Protein AF-A0A5A9YWN2-F1 (afdb_monomer_lite)

pLDDT: mean 92.98, std 4.93, range [65.88, 97.75]

Radius of gyration: 20.01 Å; chains: 1; bounding box: 60×24×55 Å

Foldseek 3Di:
DLLLVLLVVDPCSVQLCVLQVLLCVLCVVPVVLVCLCVVQVQLSNLSSLLSVQDSVLSVLCSVPVVLSVLSNDPVPLQDPDDLVVLLVVLVVQLVVDPLPCVVVNVVSLVVSLSNSLRSLSSNVSVVVDDPVCSLVVNLSSVVSSVVVVVVSVQVVCCVVPNFDADPVRHGPDDPDDDDDDDSSNVSNDDSVD

Structure (mmCIF, N/CA/C/O backbone):
data_AF-A0A5A9YWN2-F1
#
_entry.id   AF-A0A5A9YWN2-F1
#
loop_
_atom_site.group_PDB
_atom_site.id
_atom_site.type_symbol
_atom_site.label_atom_id
_atom_site.label_alt_id
_atom_site.label_comp_id
_atom_site.label_asym_id
_atom_site.label_entity_id
_atom_site.label_seq_id
_atom_site.pdbx_PDB_ins_code
_atom_site.Cartn_x
_atom_site.Cartn_y
_atom_site.Cartn_z
_atom_site.occupancy
_atom_site.B_iso_or_equiv
_atom_site.auth_seq_id
_atom_site.auth_comp_id
_atom_site.auth_asym_id
_atom_site.auth_atom_id
_atom_site.pdbx_PDB_model_num
ATOM 1 N N . PRO A 1 1 ? -27.350 -0.415 9.659 1.00 77.31 1 PRO A N 1
ATOM 2 C CA . PRO A 1 1 ? -27.668 -1.062 10.961 1.00 77.31 1 PRO A CA 1
ATOM 3 C C . PRO A 1 1 ? -26.494 -1.844 11.564 1.00 77.31 1 PRO A C 1
ATOM 5 O O . PRO A 1 1 ? -26.121 -1.554 12.691 1.00 77.31 1 PRO A O 1
ATOM 8 N N . ARG A 1 2 ? -25.886 -2.786 10.820 1.00 88.25 2 ARG A N 1
ATOM 9 C CA . ARG A 1 2 ? -24.792 -3.636 11.330 1.00 88.25 2 ARG A CA 1
ATOM 10 C C . ARG A 1 2 ? -23.538 -2.853 11.735 1.00 88.25 2 ARG A C 1
ATOM 12 O O . ARG A 1 2 ? -23.040 -3.081 12.824 1.00 88.25 2 ARG A O 1
ATOM 19 N N . LEU A 1 3 ? -23.096 -1.901 10.906 1.00 89.81 3 LEU A N 1
ATOM 20 C CA . LEU A 1 3 ? -21.958 -1.027 11.225 1.00 89.81 3 LEU A CA 1
ATOM 21 C C . LEU A 1 3 ? -22.146 -0.346 12.583 1.00 89.81 3 LEU A C 1
ATOM 23 O O . LEU A 1 3 ? -21.331 -0.550 13.466 1.00 89.81 3 LEU A O 1
ATOM 27 N N . LEU A 1 4 ? -23.261 0.366 12.774 1.00 91.50 4 LEU A N 1
ATOM 28 C CA . LEU A 1 4 ? -23.554 1.052 14.036 1.00 91.50 4 LEU A CA 1
ATOM 29 C C . LEU A 1 4 ? -23.611 0.088 15.228 1.00 91.50 4 LEU A C 1
ATOM 31 O O . LEU A 1 4 ? -23.085 0.416 16.283 1.00 91.50 4 LEU A O 1
ATOM 35 N N . ALA A 1 5 ? -24.210 -1.096 15.060 1.00 92.25 5 ALA A N 1
ATOM 36 C CA . ALA A 1 5 ? -24.266 -2.100 16.121 1.00 92.25 5 ALA A CA 1
ATOM 37 C C . ALA A 1 5 ? -22.859 -2.544 16.559 1.00 92.25 5 ALA A C 1
ATOM 39 O O . ALA A 1 5 ? -22.563 -2.518 17.746 1.00 92.25 5 ALA A O 1
ATOM 40 N N . MET A 1 6 ? -21.975 -2.851 15.605 1.00 92.50 6 MET A N 1
ATOM 41 C CA . MET A 1 6 ? -20.590 -3.242 15.896 1.00 92.50 6 MET A CA 1
ATOM 42 C C . MET A 1 6 ? -19.745 -2.075 16.422 1.00 92.50 6 MET A C 1
ATOM 44 O O . MET A 1 6 ? -18.850 -2.273 17.236 1.00 92.50 6 MET A O 1
ATOM 48 N N . THR A 1 7 ? -20.015 -0.841 15.989 1.00 92.94 7 THR A N 1
ATOM 49 C CA . THR A 1 7 ? -19.316 0.344 16.505 1.00 92.94 7 THR A CA 1
ATOM 50 C C . THR A 1 7 ? -19.610 0.573 17.987 1.00 92.94 7 THR A C 1
ATOM 52 O O . THR A 1 7 ? -18.695 0.914 18.728 1.00 92.94 7 THR A O 1
ATOM 55 N N . VAL A 1 8 ? -20.851 0.350 18.434 1.00 93.88 8 VAL A N 1
ATOM 56 C CA . VAL A 1 8 ? -21.253 0.511 19.847 1.00 93.88 8 VAL A CA 1
ATOM 57 C C . VAL A 1 8 ? -20.584 -0.516 20.768 1.00 93.88 8 VAL A C 1
ATOM 59 O O . VAL A 1 8 ? -20.398 -0.242 21.949 1.00 93.88 8 VAL A O 1
ATOM 62 N N . GLU A 1 9 ? -20.182 -1.673 20.240 1.00 91.12 9 GLU A N 1
ATOM 63 C CA . GLU A 1 9 ? -19.436 -2.692 20.993 1.00 91.12 9 GLU A CA 1
ATOM 64 C C . GLU A 1 9 ? -17.961 -2.308 21.220 1.00 91.12 9 GLU A C 1
ATOM 66 O O . GLU A 1 9 ? -17.279 -2.919 22.044 1.00 91.12 9 GLU A O 1
ATOM 71 N N . ASN A 1 10 ? -17.450 -1.287 20.523 1.00 91.44 10 ASN A N 1
ATOM 72 C CA . ASN A 1 10 ? -16.082 -0.813 20.695 1.00 91.44 10 ASN A CA 1
ATOM 73 C C . ASN A 1 10 ? -15.927 0.010 21.995 1.00 91.44 10 ASN A C 1
ATOM 75 O O . ASN A 1 10 ? -16.832 0.769 22.339 1.00 91.44 10 ASN A O 1
ATOM 79 N N . PRO A 1 11 ? -14.768 -0.041 22.686 1.00 90.75 11 PRO A N 1
ATOM 80 C CA . PRO A 1 11 ? -14.516 0.790 23.868 1.00 90.75 11 PRO A CA 1
ATOM 81 C C . PRO A 1 11 ? -14.629 2.307 23.638 1.00 90.75 11 PRO A C 1
ATOM 83 O O . PRO A 1 11 ? -14.853 3.051 24.591 1.00 90.75 11 PRO A O 1
ATOM 86 N N . GLN A 1 12 ? -14.444 2.779 22.399 1.00 92.75 12 GLN A N 1
ATOM 87 C CA . GLN A 1 12 ? -14.497 4.197 22.025 1.00 92.75 12 GLN A CA 1
ATOM 88 C C . GLN A 1 12 ? -15.442 4.415 20.826 1.00 92.75 12 GLN A C 1
ATOM 90 O O . GLN A 1 12 ? -14.982 4.745 19.729 1.00 92.75 12 GLN A O 1
ATOM 95 N N . PRO A 1 13 ? -16.764 4.237 21.001 1.00 94.69 13 PRO A N 1
ATOM 96 C CA . PRO A 1 13 ? -17.707 4.179 19.884 1.00 94.69 13 PRO A CA 1
ATOM 97 C C . PRO A 1 13 ? -17.782 5.495 19.100 1.00 94.69 13 PRO A C 1
ATOM 99 O O . PRO A 1 13 ? -17.792 5.466 17.870 1.00 94.69 13 PRO A O 1
ATOM 102 N N . ASP A 1 14 ? -17.762 6.641 19.789 1.00 95.62 14 ASP A N 1
ATOM 103 C CA . ASP A 1 14 ? -17.834 7.965 19.156 1.00 95.62 14 ASP A CA 1
ATOM 104 C C . ASP A 1 14 ? -16.628 8.222 18.242 1.00 95.62 14 ASP A C 1
ATOM 106 O O . ASP A 1 14 ? -16.789 8.628 17.092 1.00 95.62 14 ASP A O 1
ATOM 110 N N . LEU A 1 15 ? -15.421 7.897 18.722 1.00 95.38 15 LEU A N 1
ATOM 111 C CA . LEU A 1 15 ? -14.179 8.058 17.964 1.00 95.38 15 LEU A CA 1
ATOM 112 C C . LEU A 1 15 ? -14.157 7.163 16.720 1.00 95.38 15 LEU A C 1
ATOM 114 O O . LEU A 1 15 ? -13.751 7.590 15.639 1.00 95.38 15 LEU A O 1
ATOM 118 N N . VAL A 1 16 ? -14.571 5.903 16.866 1.00 95.56 16 VAL A N 1
ATOM 119 C CA . VAL A 1 16 ? -14.612 4.960 15.742 1.00 95.56 16 VAL A CA 1
ATOM 120 C C . VAL A 1 16 ? -15.630 5.410 14.703 1.00 95.56 16 VAL A C 1
ATOM 122 O O . VAL A 1 16 ? -15.338 5.369 13.507 1.00 95.56 16 VAL A O 1
ATOM 125 N N . LEU A 1 17 ? -16.802 5.870 15.146 1.00 95.88 17 LEU A N 1
ATOM 126 C CA . LEU A 1 17 ? -17.834 6.375 14.252 1.00 95.88 17 LEU A CA 1
ATOM 127 C C . LEU A 1 17 ? -17.344 7.601 13.476 1.00 95.88 17 LEU A C 1
ATOM 129 O O . LEU A 1 17 ? -17.483 7.626 12.254 1.00 95.88 17 LEU A O 1
ATOM 133 N N . GLU A 1 18 ? -16.719 8.566 14.159 1.00 96.75 18 GLU A N 1
ATOM 134 C CA . GLU A 1 18 ? -16.123 9.760 13.546 1.00 96.75 18 GLU A CA 1
ATOM 135 C C . GLU A 1 18 ? -15.108 9.389 12.456 1.00 96.75 18 GLU A C 1
ATOM 137 O O . GLU A 1 18 ? -15.133 9.950 11.363 1.00 96.75 18 GLU A O 1
ATOM 142 N N . ARG A 1 19 ? -14.256 8.391 12.711 1.00 96.75 19 ARG A N 1
ATOM 143 C CA . ARG A 1 19 ? -13.220 7.956 11.761 1.00 96.75 19 ARG A CA 1
ATOM 144 C C . ARG A 1 19 ? -13.750 7.136 10.586 1.00 96.75 19 ARG A C 1
ATOM 146 O O . ARG A 1 19 ? -13.149 7.148 9.516 1.00 96.75 19 ARG A O 1
ATOM 153 N N . VAL A 1 20 ? -14.852 6.409 10.760 1.00 95.88 20 VAL A N 1
ATOM 154 C CA . VAL A 1 20 ? -15.420 5.536 9.714 1.00 95.88 20 VAL A CA 1
ATOM 155 C C . VAL A 1 20 ? -16.428 6.281 8.832 1.00 95.88 20 VAL A C 1
ATOM 157 O O . VAL A 1 20 ? -16.606 5.914 7.670 1.00 95.88 20 VAL A O 1
ATOM 160 N N . LEU A 1 21 ? -17.063 7.346 9.330 1.00 95.00 21 LEU A N 1
ATOM 161 C CA . LEU A 1 21 ? -18.037 8.137 8.567 1.00 95.00 21 LEU A CA 1
ATOM 162 C C . LEU A 1 21 ? -17.503 8.656 7.219 1.00 95.00 21 LEU A C 1
ATOM 164 O O . LEU A 1 21 ? -18.181 8.428 6.213 1.00 95.00 21 LEU A O 1
ATOM 168 N N . PRO A 1 22 ? -16.292 9.246 7.137 1.00 96.50 22 PRO A N 1
ATOM 169 C CA . PRO A 1 22 ? -15.731 9.711 5.868 1.00 96.50 22 PRO A CA 1
ATOM 170 C C . PRO A 1 22 ? -15.609 8.602 4.817 1.00 96.50 22 PRO A C 1
ATOM 172 O O . PRO A 1 22 ? -15.841 8.834 3.631 1.00 96.50 22 PRO A O 1
ATOM 175 N N . LEU A 1 23 ? -15.293 7.373 5.239 1.00 96.19 23 LEU A N 1
ATOM 176 C CA . LEU A 1 23 ? -15.272 6.219 4.343 1.00 96.19 23 LEU A CA 1
ATOM 177 C C . LEU A 1 23 ? -16.679 5.895 3.834 1.00 96.19 23 LEU A C 1
ATOM 179 O O . LEU A 1 23 ? -16.856 5.696 2.633 1.00 96.19 23 LEU A O 1
ATOM 183 N N . VAL A 1 24 ? -17.676 5.849 4.723 1.00 94.12 24 VAL A N 1
ATOM 184 C CA . VAL A 1 24 ? -19.071 5.573 4.341 1.00 94.12 24 VAL A CA 1
ATOM 185 C C . VAL A 1 24 ? -19.563 6.607 3.329 1.00 94.12 24 VAL A C 1
ATOM 187 O O . VAL A 1 24 ? -20.164 6.231 2.325 1.00 94.12 24 VAL A O 1
ATOM 190 N N . GLU A 1 25 ? -19.257 7.888 3.540 1.00 94.56 25 GLU A N 1
ATOM 191 C CA . GLU A 1 25 ? -19.567 8.966 2.596 1.00 94.56 25 GLU A CA 1
ATOM 192 C C . GLU A 1 25 ? -18.862 8.768 1.247 1.00 94.56 25 GLU A C 1
ATOM 194 O O . GLU A 1 25 ? -19.503 8.849 0.194 1.00 94.56 25 GLU A O 1
ATOM 199 N N . ALA A 1 26 ? -17.569 8.425 1.265 1.00 94.31 26 ALA A N 1
ATOM 200 C CA . ALA A 1 26 ? -16.775 8.185 0.062 1.00 94.31 26 ALA A CA 1
ATOM 201 C C . ALA A 1 26 ? -17.292 7.003 -0.781 1.00 94.31 26 ALA A C 1
ATOM 203 O O . ALA A 1 26 ? -17.173 7.016 -2.012 1.00 94.31 26 ALA A O 1
ATOM 204 N N . VAL A 1 27 ? -17.891 5.986 -0.148 1.00 94.69 27 VAL A N 1
ATOM 205 C CA . VAL A 1 27 ? -18.427 4.796 -0.835 1.00 94.69 27 VAL A CA 1
ATOM 206 C C . VAL A 1 27 ? -19.947 4.769 -0.960 1.00 94.69 27 VAL A C 1
ATOM 208 O O . VAL A 1 27 ? -20.475 3.837 -1.562 1.00 94.69 27 VAL A O 1
ATOM 211 N N . ALA A 1 28 ? -20.669 5.788 -0.485 1.00 92.06 28 ALA A N 1
ATOM 212 C CA . ALA A 1 28 ? -22.136 5.795 -0.450 1.00 92.06 28 ALA A CA 1
ATOM 213 C C . ALA A 1 28 ? -22.788 5.537 -1.823 1.00 92.06 28 ALA A C 1
ATOM 215 O O . ALA A 1 28 ? -23.844 4.916 -1.914 1.00 92.06 28 ALA A O 1
ATOM 216 N N . ARG A 1 29 ? -22.143 5.984 -2.910 1.00 93.00 29 ARG A N 1
ATOM 217 C CA . ARG A 1 29 ? -22.605 5.781 -4.299 1.00 93.00 29 ARG A CA 1
ATOM 218 C C . ARG A 1 29 ? -22.012 4.542 -4.981 1.00 93.00 29 ARG A C 1
ATOM 220 O O . ARG A 1 29 ? -22.267 4.313 -6.159 1.00 93.00 29 ARG A O 1
ATOM 227 N N . ARG A 1 30 ? -21.198 3.759 -4.273 1.00 94.06 30 ARG A N 1
ATOM 228 C CA . ARG A 1 30 ? -20.474 2.587 -4.779 1.00 94.06 30 ARG A CA 1
ATOM 229 C C . ARG A 1 30 ? -20.985 1.342 -4.060 1.00 94.06 30 ARG A C 1
ATOM 231 O O . ARG A 1 30 ? -20.373 0.861 -3.108 1.00 94.06 30 ARG A O 1
ATOM 238 N N . SER A 1 31 ? -22.120 0.825 -4.529 1.00 93.25 31 SER A N 1
ATOM 239 C CA . SER A 1 31 ? -22.830 -0.294 -3.894 1.00 93.25 31 SER A CA 1
ATOM 240 C C . SER A 1 31 ? -21.944 -1.516 -3.645 1.00 93.25 31 SER A C 1
ATOM 242 O O . SER A 1 31 ? -22.098 -2.152 -2.610 1.00 93.25 31 SER A O 1
ATOM 244 N N . ALA A 1 32 ? -20.977 -1.801 -4.524 1.00 94.38 32 ALA A N 1
ATOM 245 C CA . ALA A 1 32 ? -20.041 -2.915 -4.369 1.00 94.38 32 ALA A CA 1
ATOM 246 C C . ALA A 1 32 ? -19.295 -2.901 -3.021 1.00 94.38 32 ALA A C 1
ATOM 248 O O . ALA A 1 32 ? -19.229 -3.929 -2.355 1.00 94.38 32 ALA A O 1
ATOM 249 N N . TYR A 1 33 ? -18.806 -1.742 -2.568 1.00 94.56 33 TYR A N 1
ATOM 250 C CA . TYR A 1 33 ? -18.093 -1.636 -1.289 1.00 94.56 33 TYR A CA 1
ATOM 251 C C . TYR A 1 33 ? -19.028 -1.781 -0.083 1.00 94.56 33 TYR A C 1
ATOM 253 O O . TYR A 1 33 ? -18.670 -2.406 0.914 1.00 94.56 33 TYR A O 1
ATOM 261 N N . LEU A 1 34 ? -20.250 -1.248 -0.177 1.00 92.25 34 LEU A N 1
ATOM 262 C CA . LEU A 1 34 ? -21.259 -1.418 0.872 1.00 92.25 34 LEU A CA 1
ATOM 263 C C . LEU A 1 34 ? -21.693 -2.884 0.996 1.00 92.25 34 LEU A C 1
ATOM 265 O O . LEU A 1 34 ? -21.846 -3.389 2.109 1.00 92.25 34 LEU A O 1
ATOM 269 N N . VAL A 1 35 ? -21.857 -3.571 -0.137 1.00 93.88 35 VAL A N 1
ATOM 270 C CA . VAL A 1 35 ? -22.147 -5.007 -0.187 1.00 93.88 35 VAL A CA 1
ATOM 271 C C . VAL A 1 35 ? -20.979 -5.794 0.396 1.00 93.88 35 VAL A C 1
ATOM 273 O O . VAL A 1 35 ? -21.212 -6.602 1.284 1.00 93.88 35 VAL A O 1
ATOM 276 N N . LEU A 1 36 ? -19.732 -5.506 0.008 1.00 94.44 36 LEU A N 1
ATOM 277 C CA . LEU A 1 36 ? -18.539 -6.155 0.565 1.00 94.44 36 LEU A CA 1
ATOM 278 C C . LEU A 1 36 ? -18.537 -6.111 2.099 1.00 94.44 36 LEU A C 1
ATOM 280 O O . LEU A 1 36 ? -18.395 -7.154 2.734 1.00 94.44 36 LEU A O 1
ATOM 284 N N . LEU A 1 37 ? -18.759 -4.936 2.694 1.00 92.50 37 LEU A N 1
ATOM 285 C CA . LEU A 1 37 ? -18.800 -4.770 4.153 1.00 92.50 37 LEU A CA 1
ATOM 286 C C . LEU A 1 37 ? -20.016 -5.439 4.806 1.00 92.50 37 LEU A C 1
ATOM 288 O O . LEU A 1 37 ? -19.938 -5.895 5.946 1.00 92.50 37 LEU A O 1
ATOM 292 N N . THR A 1 38 ? -21.146 -5.495 4.103 1.00 91.06 38 THR A N 1
ATOM 293 C CA . THR A 1 38 ? -22.366 -6.126 4.621 1.00 91.06 38 THR A CA 1
ATOM 294 C C . THR A 1 38 ? -22.256 -7.650 4.598 1.00 91.06 38 THR A C 1
ATOM 296 O O . THR A 1 38 ? -22.633 -8.295 5.577 1.00 91.06 38 THR A O 1
ATOM 299 N N . GLU A 1 39 ? -21.695 -8.213 3.529 1.00 94.25 39 GLU A N 1
ATOM 300 C CA . GLU A 1 39 ? -21.544 -9.655 3.307 1.00 94.25 39 GLU A CA 1
ATOM 301 C C . GLU A 1 39 ? -20.345 -10.258 4.053 1.00 94.25 39 GLU A C 1
ATOM 303 O O . GLU A 1 39 ? -20.326 -11.457 4.313 1.00 94.25 39 GLU A O 1
ATOM 308 N N . ASN A 1 40 ? -19.362 -9.443 4.457 1.00 95.12 40 ASN A N 1
ATOM 309 C CA . ASN A 1 40 ? -18.159 -9.907 5.154 1.00 95.12 40 ASN A CA 1
ATOM 310 C C . ASN A 1 40 ? -18.030 -9.262 6.548 1.00 95.12 40 ASN A C 1
ATOM 312 O O . ASN A 1 40 ? -17.256 -8.314 6.716 1.00 95.12 40 ASN A O 1
ATOM 316 N N . PRO A 1 41 ? -18.723 -9.786 7.583 1.00 92.88 41 PRO A N 1
ATOM 317 C CA . PRO A 1 41 ? -18.665 -9.242 8.942 1.00 92.88 41 PRO A CA 1
ATOM 318 C C . PRO A 1 41 ? -17.244 -9.137 9.503 1.00 92.88 41 PRO A C 1
ATOM 320 O O . PRO A 1 41 ? -16.913 -8.134 10.122 1.00 92.88 41 PRO A O 1
ATOM 323 N N . GLY A 1 42 ? -16.377 -10.117 9.218 1.00 94.88 42 GLY A N 1
ATOM 324 C CA . GLY A 1 42 ? -14.979 -10.071 9.656 1.00 94.88 42 GLY A CA 1
ATOM 325 C C . GLY A 1 42 ? -14.179 -8.931 9.012 1.00 94.88 42 GLY A C 1
ATOM 326 O O . GLY A 1 42 ? -13.305 -8.354 9.649 1.00 94.88 42 GLY A O 1
ATOM 327 N N . ALA A 1 43 ? -14.489 -8.551 7.767 1.00 95.75 43 ALA A N 1
ATOM 328 C CA . ALA A 1 43 ? -13.841 -7.404 7.129 1.00 95.75 43 ALA A CA 1
ATOM 329 C C . ALA A 1 43 ? -14.298 -6.085 7.766 1.00 95.75 43 ALA A C 1
ATOM 331 O O . ALA A 1 43 ? -13.479 -5.196 7.991 1.00 95.75 43 ALA A O 1
ATOM 332 N N . LEU A 1 44 ? -15.585 -5.984 8.115 1.00 95.56 44 LEU A N 1
ATOM 333 C CA . LEU A 1 44 ? -16.127 -4.848 8.858 1.00 95.56 44 LEU A CA 1
ATOM 334 C C . LEU A 1 44 ? -15.530 -4.752 10.273 1.00 95.56 44 LEU A C 1
ATOM 336 O O . LEU A 1 44 ? -15.169 -3.663 10.703 1.00 95.56 44 LEU A O 1
ATOM 340 N N . GLU A 1 45 ? -15.358 -5.868 10.978 1.00 95.00 45 GLU A N 1
ATOM 341 C CA . GLU A 1 45 ? -14.701 -5.899 12.292 1.00 95.00 45 GLU A CA 1
ATOM 342 C C . GLU A 1 45 ? -13.246 -5.416 12.222 1.00 95.00 45 GLU A C 1
ATOM 344 O O . GLU A 1 45 ? -12.828 -4.559 13.008 1.00 95.00 45 GLU A O 1
ATOM 349 N N . ARG A 1 46 ? -12.486 -5.904 11.232 1.00 95.50 46 ARG A N 1
ATOM 350 C CA . ARG A 1 46 ? -11.108 -5.458 10.986 1.00 95.50 46 ARG A CA 1
ATOM 351 C C . ARG A 1 46 ? -11.050 -3.978 10.616 1.00 95.50 46 ARG A C 1
ATOM 353 O O . ARG A 1 46 ? -10.192 -3.271 11.136 1.00 95.50 46 ARG A O 1
ATOM 360 N N . LEU A 1 47 ? -11.979 -3.491 9.789 1.00 96.50 47 LEU A N 1
ATOM 361 C CA . LEU A 1 47 ? -12.103 -2.066 9.472 1.00 96.50 47 LEU A CA 1
ATOM 362 C C . LEU A 1 47 ? -12.274 -1.231 10.748 1.00 96.50 47 LEU A C 1
ATOM 364 O O . LEU A 1 47 ? -11.523 -0.284 10.965 1.00 96.50 47 LEU A O 1
ATOM 368 N N . LEU A 1 48 ? -13.242 -1.587 11.597 1.00 95.94 48 LEU A N 1
ATOM 369 C CA . LEU A 1 48 ? -13.526 -0.849 12.829 1.00 95.94 48 LEU A CA 1
ATOM 370 C C . LEU A 1 48 ? -12.335 -0.885 13.793 1.00 95.94 48 LEU A C 1
ATOM 372 O O . LEU A 1 48 ? -11.966 0.153 14.336 1.00 95.94 48 LEU A O 1
ATOM 376 N N . THR A 1 49 ? -11.697 -2.045 13.951 1.00 95.00 49 THR A N 1
ATOM 377 C CA . THR A 1 49 ? -10.500 -2.215 14.789 1.00 95.00 49 THR A CA 1
ATOM 378 C C . THR A 1 49 ? -9.346 -1.332 14.316 1.00 95.00 49 THR A C 1
ATOM 380 O O . THR A 1 49 ? -8.747 -0.609 15.112 1.00 95.00 49 THR A O 1
ATOM 383 N N . LEU A 1 50 ? -9.055 -1.335 13.013 1.00 96.06 50 LEU A N 1
ATOM 384 C CA . LEU A 1 50 ? -7.974 -0.531 12.447 1.00 96.06 50 LEU A CA 1
ATOM 385 C C . LEU A 1 50 ? -8.265 0.972 12.532 1.00 96.06 50 LEU A C 1
ATOM 387 O O . LEU A 1 50 ? -7.383 1.741 12.911 1.00 96.06 50 LEU A O 1
ATOM 391 N N . CYS A 1 51 ? -9.500 1.393 12.249 1.00 96.12 51 CYS A N 1
ATOM 392 C CA . CYS A 1 51 ? -9.908 2.791 12.384 1.00 96.12 51 CYS A CA 1
ATOM 393 C C . CYS A 1 51 ? -9.881 3.261 13.847 1.00 96.12 51 CYS A C 1
ATOM 395 O O . CYS A 1 51 ? -9.505 4.403 14.114 1.00 96.12 51 CYS A O 1
ATOM 397 N N . ALA A 1 52 ? -10.224 2.397 14.809 1.00 95.81 52 ALA A N 1
ATOM 398 C CA . ALA A 1 52 ? -10.088 2.695 16.236 1.00 95.81 52 ALA A CA 1
ATOM 399 C C . ALA A 1 52 ? -8.622 2.944 16.619 1.00 95.81 52 ALA A C 1
ATOM 401 O O . ALA A 1 52 ? -8.308 3.901 17.327 1.00 95.81 52 ALA A O 1
ATOM 402 N N . ALA A 1 53 ? -7.717 2.116 16.098 1.00 95.31 53 ALA A N 1
ATOM 403 C CA . ALA A 1 53 ? -6.304 2.170 16.437 1.00 95.31 53 ALA A CA 1
ATOM 404 C C . ALA A 1 53 ? -5.541 3.314 15.749 1.00 95.31 53 ALA A C 1
ATOM 406 O O . ALA A 1 53 ? -4.658 3.904 16.367 1.00 95.31 53 ALA A O 1
ATOM 407 N N . SER A 1 54 ? -5.863 3.650 14.493 1.00 95.81 54 SER A N 1
ATOM 408 C CA . SER A 1 54 ? -5.067 4.602 13.708 1.00 95.81 54 SER A CA 1
ATOM 409 C C . SER A 1 54 ? -5.918 5.551 12.853 1.00 95.81 54 SER A C 1
ATOM 411 O O . SER A 1 54 ? -6.591 5.101 11.921 1.00 95.81 54 SER A O 1
ATOM 413 N N . PRO A 1 55 ? -5.850 6.880 13.094 1.00 95.81 55 PRO A N 1
ATOM 414 C CA . PRO A 1 55 ? -6.511 7.859 12.231 1.00 95.81 55 PRO A CA 1
ATOM 415 C C . PRO A 1 55 ? -5.913 7.863 10.818 1.00 95.81 55 PRO A C 1
ATOM 417 O O . PRO A 1 55 ? -6.652 7.971 9.847 1.00 95.81 55 PRO A O 1
ATOM 420 N N . MET A 1 56 ? -4.599 7.642 10.686 1.00 95.06 56 MET A N 1
ATOM 421 C CA . MET A 1 56 ? -3.926 7.562 9.386 1.00 95.06 56 MET A CA 1
ATOM 422 C C . MET A 1 56 ? -4.500 6.430 8.523 1.00 95.06 56 MET A C 1
ATOM 424 O O . MET A 1 56 ? -4.734 6.622 7.332 1.00 95.06 56 MET A O 1
ATOM 428 N N . VAL A 1 57 ? -4.754 5.254 9.113 1.00 96.56 57 VAL A N 1
ATOM 429 C CA . VAL A 1 57 ? -5.360 4.126 8.386 1.00 96.56 57 VAL A CA 1
ATOM 430 C C . VAL A 1 57 ? -6.797 4.450 7.977 1.00 96.56 57 VAL A C 1
ATOM 432 O O . VAL A 1 57 ? -7.178 4.182 6.837 1.00 96.56 57 VAL A O 1
ATOM 435 N N . ALA A 1 58 ? -7.577 5.074 8.865 1.00 97.12 58 ALA A N 1
ATOM 436 C CA . ALA A 1 58 ? -8.938 5.505 8.548 1.00 97.12 58 ALA A CA 1
ATOM 437 C C . ALA A 1 58 ? -8.964 6.488 7.361 1.00 97.12 58 ALA A C 1
ATOM 439 O O . ALA A 1 58 ? -9.701 6.278 6.394 1.00 97.12 58 ALA A O 1
ATOM 440 N N . GLU A 1 59 ? -8.101 7.506 7.386 1.00 96.44 59 GLU A N 1
ATOM 441 C CA . GLU A 1 59 ? -7.934 8.472 6.294 1.00 96.44 59 GLU A CA 1
ATOM 442 C C . GLU A 1 59 ? -7.494 7.793 4.990 1.00 96.44 59 GLU A C 1
ATOM 444 O O . GLU A 1 59 ? -8.017 8.102 3.915 1.00 96.44 59 GLU A O 1
ATOM 449 N N . GLN A 1 60 ? -6.562 6.838 5.069 1.00 96.19 60 GLN A N 1
ATOM 450 C CA . GLN A 1 60 ? -6.063 6.111 3.905 1.00 96.19 60 GLN A CA 1
ATOM 451 C C . GLN A 1 60 ? -7.165 5.281 3.234 1.00 96.19 60 GLN A C 1
ATOM 453 O O . GLN A 1 60 ? -7.306 5.349 2.011 1.00 96.19 60 GLN A O 1
ATOM 458 N N . ILE A 1 61 ? -7.959 4.527 4.001 1.00 96.69 61 ILE A N 1
ATOM 459 C CA . ILE A 1 61 ? -9.045 3.696 3.455 1.00 96.69 61 ILE A CA 1
ATOM 460 C C . ILE A 1 61 ? -10.178 4.579 2.915 1.00 96.69 61 ILE A C 1
ATOM 462 O O . ILE A 1 61 ? -10.709 4.296 1.842 1.00 96.69 61 ILE A O 1
ATOM 466 N N . ALA A 1 62 ? -10.516 5.683 3.592 1.00 96.56 62 ALA A N 1
ATOM 467 C CA . ALA A 1 62 ? -11.504 6.641 3.090 1.00 96.56 62 ALA A CA 1
ATOM 468 C C . ALA A 1 62 ? -11.071 7.262 1.751 1.00 96.56 62 ALA A C 1
ATOM 470 O O . ALA A 1 62 ? -11.875 7.380 0.823 1.00 96.56 62 ALA A O 1
ATOM 471 N N . ARG A 1 63 ? -9.784 7.611 1.622 1.00 96.31 63 ARG A N 1
ATOM 472 C CA . ARG A 1 63 ? -9.210 8.154 0.385 1.00 96.31 63 ARG A CA 1
ATOM 473 C C . ARG A 1 63 ? -9.108 7.110 -0.727 1.00 96.31 63 ARG A C 1
ATOM 475 O O . ARG A 1 63 ? -9.322 7.447 -1.892 1.00 96.31 63 ARG A O 1
ATOM 482 N N . PHE A 1 64 ? -8.802 5.859 -0.384 1.00 96.81 64 PHE A N 1
ATOM 483 C CA . PHE A 1 64 ? -8.627 4.757 -1.331 1.00 96.81 64 PHE A CA 1
ATOM 484 C C . PHE A 1 64 ? -9.488 3.538 -0.952 1.00 96.81 64 PHE A C 1
ATOM 486 O O . PHE A 1 64 ? -8.954 2.536 -0.474 1.00 96.81 64 PHE A O 1
ATOM 493 N N . PRO A 1 65 ? -10.811 3.558 -1.225 1.00 95.81 65 PRO A N 1
ATOM 494 C CA . PRO A 1 65 ? -11.714 2.479 -0.809 1.00 95.81 65 PRO A CA 1
ATOM 495 C C . PRO A 1 65 ? -11.433 1.102 -1.417 1.00 95.81 65 PRO A C 1
ATOM 497 O O . PRO A 1 65 ? -11.928 0.107 -0.904 1.00 95.81 65 PRO A O 1
ATOM 500 N N . ILE A 1 66 ? -10.620 1.027 -2.475 1.00 95.19 66 ILE A N 1
ATOM 501 C CA . ILE A 1 66 ? -10.138 -0.244 -3.038 1.00 95.19 66 ILE A CA 1
ATOM 502 C C . ILE A 1 66 ? -9.389 -1.093 -1.996 1.00 95.19 66 ILE A C 1
ATOM 504 O O . ILE A 1 66 ? -9.400 -2.315 -2.051 1.00 95.19 66 ILE A O 1
ATOM 508 N N . LEU A 1 67 ? -8.824 -0.452 -0.969 1.00 96.56 67 LEU A N 1
ATOM 509 C CA . LEU A 1 67 ? -8.161 -1.127 0.143 1.00 96.56 67 LEU A CA 1
ATOM 510 C C . LEU A 1 67 ? -9.093 -1.982 1.009 1.00 96.56 67 LEU A C 1
ATOM 512 O O . LEU A 1 67 ? -8.607 -2.794 1.795 1.00 96.56 67 LEU A O 1
ATOM 516 N N . LEU A 1 68 ? -10.415 -1.842 0.867 1.00 96.19 68 LEU A N 1
ATOM 517 C CA . LEU A 1 68 ? -11.371 -2.724 1.536 1.00 96.19 68 LEU A CA 1
ATOM 518 C C . LEU A 1 68 ? -11.184 -4.195 1.135 1.00 96.19 68 LEU A C 1
ATOM 520 O O . LEU A 1 68 ? -11.459 -5.076 1.949 1.00 96.19 68 LEU A O 1
ATOM 524 N N . ASP A 1 69 ? -10.650 -4.465 -0.057 1.00 94.12 69 ASP A N 1
ATOM 525 C CA . ASP A 1 69 ? -10.357 -5.824 -0.517 1.00 94.12 69 ASP A CA 1
ATOM 526 C C . ASP A 1 69 ? -9.262 -6.496 0.330 1.00 94.12 69 ASP A C 1
ATOM 528 O O . ASP A 1 69 ? -9.319 -7.699 0.592 1.00 94.12 69 ASP A O 1
ATOM 532 N N . GLU A 1 70 ? -8.298 -5.724 0.846 1.00 95.19 70 GLU A N 1
ATOM 533 C CA . GLU A 1 70 ? -7.247 -6.247 1.729 1.00 95.19 70 GLU A CA 1
ATOM 534 C C . GLU A 1 70 ? -7.811 -6.699 3.086 1.00 95.19 70 GLU A C 1
ATOM 536 O O . GLU A 1 70 ? -7.262 -7.597 3.725 1.00 95.19 70 GLU A O 1
ATOM 541 N N . LEU A 1 71 ? -8.957 -6.148 3.506 1.00 95.75 71 LEU A N 1
ATOM 542 C CA . LEU A 1 71 ? -9.628 -6.537 4.748 1.00 95.75 71 LEU A CA 1
ATOM 543 C C . LEU A 1 71 ? -10.334 -7.891 4.644 1.00 95.75 71 LEU A C 1
ATOM 545 O O . LEU A 1 71 ? -10.748 -8.438 5.668 1.00 95.75 71 LEU A O 1
ATOM 549 N N . LEU A 1 72 ? -10.483 -8.455 3.445 1.00 94.75 72 LEU A N 1
ATOM 550 C CA . LEU A 1 72 ? -11.112 -9.761 3.247 1.00 94.75 72 LEU A CA 1
ATOM 551 C C . LEU A 1 72 ? -10.206 -10.916 3.684 1.00 94.75 72 LEU A C 1
ATOM 553 O O . LEU A 1 72 ? -10.707 -11.957 4.106 1.00 94.75 72 LEU A O 1
ATOM 557 N N . ASN A 1 73 ? -8.883 -10.737 3.621 1.00 92.88 73 ASN A N 1
ATOM 558 C CA . ASN A 1 73 ? -7.917 -11.787 3.928 1.00 92.88 73 ASN A CA 1
ATOM 559 C C . ASN A 1 73 ? -7.031 -11.407 5.118 1.00 92.88 73 ASN A C 1
ATOM 561 O O . ASN A 1 73 ? -5.962 -10.820 4.967 1.00 92.88 73 ASN A O 1
ATOM 565 N N . GLU A 1 74 ? -7.462 -11.819 6.306 1.00 91.31 74 GLU A N 1
ATOM 566 C CA . GLU A 1 74 ? -6.756 -11.579 7.566 1.00 91.31 74 GLU A CA 1
ATOM 567 C C . GLU A 1 74 ? -5.310 -12.091 7.562 1.00 91.31 74 GLU A C 1
ATOM 569 O O . GLU A 1 74 ? -4.395 -11.391 7.997 1.00 91.31 74 GLU A O 1
ATOM 574 N N . GLY A 1 75 ? -5.092 -13.287 7.005 1.00 88.81 75 GLY A N 1
ATOM 575 C CA . GLY A 1 75 ? -3.770 -13.904 6.946 1.00 88.81 75 GLY A CA 1
ATOM 576 C C . GLY A 1 75 ? -2.772 -13.095 6.121 1.00 88.81 75 GLY A C 1
ATOM 577 O O . GLY A 1 75 ? -1.590 -13.097 6.440 1.00 88.81 75 GLY A O 1
ATOM 578 N N . ARG A 1 76 ? -3.235 -12.380 5.089 1.00 89.81 76 ARG A N 1
ATOM 579 C CA . ARG A 1 76 ? -2.400 -11.457 4.303 1.00 89.81 76 ARG A CA 1
ATOM 580 C C . ARG A 1 76 ? -2.282 -10.082 4.952 1.00 89.81 76 ARG A C 1
ATOM 582 O O . ARG A 1 76 ? -1.225 -9.465 4.863 1.00 89.81 76 ARG A O 1
ATOM 589 N N . LEU A 1 77 ? -3.347 -9.613 5.600 1.00 93.69 77 LEU A N 1
ATOM 590 C CA . LEU A 1 77 ? -3.407 -8.285 6.205 1.00 93.69 77 LEU A CA 1
ATOM 591 C C . LEU A 1 77 ? -2.377 -8.104 7.328 1.00 93.69 77 LEU A C 1
ATOM 593 O O . LEU A 1 77 ? -1.726 -7.065 7.389 1.00 93.69 77 LEU A O 1
ATOM 597 N N . PHE A 1 78 ? -2.215 -9.123 8.179 1.00 93.81 78 PHE A N 1
ATOM 598 C CA . PHE A 1 78 ? -1.362 -9.065 9.374 1.00 93.81 78 PHE A CA 1
ATOM 599 C C . PHE A 1 78 ? -0.028 -9.813 9.243 1.00 93.81 78 PHE A C 1
ATOM 601 O O . PHE A 1 78 ? 0.709 -9.945 10.222 1.00 93.81 78 PHE A O 1
ATOM 608 N N . ARG A 1 79 ? 0.291 -10.339 8.055 1.00 92.06 79 ARG A N 1
ATOM 609 C CA . ARG A 1 79 ? 1.560 -11.026 7.779 1.00 92.06 79 ARG A CA 1
ATOM 610 C C . ARG A 1 79 ? 2.153 -10.524 6.459 1.00 92.06 79 ARG A C 1
ATOM 612 O O . ARG A 1 79 ? 1.960 -11.156 5.419 1.00 92.06 79 ARG A O 1
ATOM 619 N N . PRO A 1 80 ? 2.856 -9.382 6.486 1.00 91.44 80 PRO A N 1
ATOM 620 C CA . PRO A 1 80 ? 3.527 -8.850 5.315 1.00 91.44 80 PRO A CA 1
ATOM 621 C C . PRO A 1 80 ? 4.597 -9.841 4.816 1.00 91.44 80 PRO A C 1
ATOM 623 O O . PRO A 1 80 ? 5.293 -10.439 5.643 1.00 91.44 80 PRO A O 1
ATOM 626 N N . PRO A 1 81 ? 4.724 -10.039 3.490 1.00 93.62 81 PRO A N 1
ATOM 627 C CA . PRO A 1 81 ? 5.691 -10.969 2.908 1.00 93.62 81 PRO A CA 1
ATOM 628 C C . PRO A 1 81 ? 7.142 -10.518 3.115 1.00 93.62 81 PRO A C 1
ATOM 630 O O . PRO A 1 81 ? 7.425 -9.351 3.377 1.00 93.62 81 PRO A O 1
ATOM 633 N N . GLN A 1 82 ? 8.095 -11.432 2.950 1.00 94.00 82 GLN A N 1
ATOM 634 C CA . GLN A 1 82 ? 9.513 -11.052 2.912 1.00 94.00 82 GLN A CA 1
ATOM 635 C C . GLN A 1 82 ? 9.888 -10.422 1.561 1.00 94.00 82 GLN A C 1
ATOM 637 O O . GLN A 1 82 ? 9.156 -10.557 0.585 1.00 94.00 82 GLN A O 1
ATOM 642 N N . ALA A 1 83 ? 11.054 -9.771 1.473 1.00 94.25 83 ALA A N 1
ATOM 643 C CA . ALA A 1 83 ? 11.495 -9.046 0.273 1.00 94.25 83 ALA A CA 1
ATOM 644 C C . ALA A 1 83 ? 11.375 -9.855 -1.037 1.00 94.25 83 ALA A C 1
ATOM 646 O O . ALA A 1 83 ? 10.848 -9.358 -2.031 1.00 94.25 83 ALA A O 1
ATOM 647 N N . ALA A 1 84 ? 11.815 -11.118 -1.038 1.00 96.00 84 ALA A N 1
ATOM 648 C CA . ALA A 1 84 ? 11.754 -11.974 -2.225 1.00 96.00 84 ALA A CA 1
ATOM 649 C C . ALA A 1 84 ? 10.310 -12.325 -2.627 1.00 96.00 84 ALA A C 1
ATOM 651 O O . ALA A 1 84 ? 9.969 -12.308 -3.808 1.00 96.00 84 ALA A O 1
ATOM 652 N N . GLU A 1 85 ? 9.457 -12.610 -1.643 1.00 96.56 85 GLU A N 1
ATOM 653 C CA . GLU A 1 85 ? 8.037 -12.903 -1.852 1.00 96.56 85 GLU A CA 1
ATOM 654 C C . GLU A 1 85 ? 7.287 -11.663 -2.348 1.00 96.56 85 GLU A C 1
ATOM 656 O O . GLU A 1 85 ? 6.459 -11.766 -3.246 1.00 96.56 85 GLU A O 1
ATOM 661 N N . LEU A 1 86 ? 7.623 -10.485 -1.816 1.00 96.38 86 LEU A N 1
ATOM 662 C CA . LEU A 1 86 ? 7.064 -9.199 -2.218 1.00 96.38 86 LEU A CA 1
ATOM 663 C C . LEU A 1 86 ? 7.363 -8.886 -3.690 1.00 96.38 86 LEU A C 1
ATOM 665 O 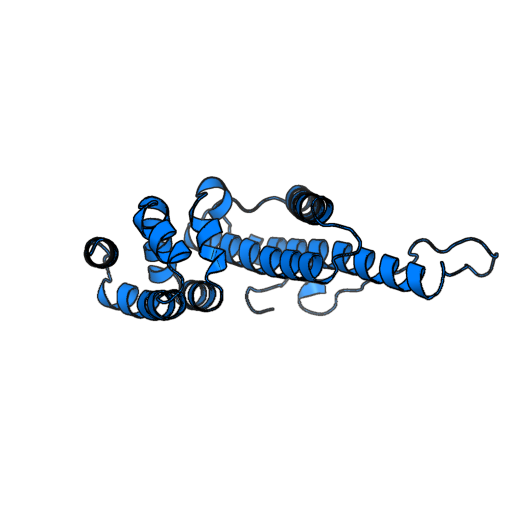O . LEU A 1 86 ? 6.458 -8.538 -4.449 1.00 96.38 86 LEU A O 1
ATOM 669 N N . ALA A 1 87 ? 8.624 -9.040 -4.102 1.00 97.00 87 ALA A N 1
ATOM 670 C CA . ALA A 1 87 ? 9.032 -8.837 -5.489 1.00 97.00 87 ALA A CA 1
ATOM 671 C C . ALA A 1 87 ? 8.366 -9.854 -6.432 1.00 97.00 87 ALA A C 1
ATOM 673 O O . ALA A 1 87 ? 7.888 -9.485 -7.506 1.00 97.00 87 ALA A O 1
ATOM 674 N N . ALA A 1 88 ? 8.283 -11.124 -6.019 1.00 97.25 88 ALA A N 1
ATOM 675 C CA . ALA A 1 88 ? 7.598 -12.161 -6.786 1.00 97.25 88 ALA A CA 1
ATOM 676 C C . ALA A 1 88 ? 6.093 -11.875 -6.930 1.00 97.25 88 ALA A C 1
ATOM 678 O O . ALA A 1 88 ? 5.554 -12.003 -8.028 1.00 97.25 88 ALA A O 1
ATOM 679 N N . GLU A 1 89 ? 5.431 -11.434 -5.855 1.00 96.38 89 GLU A N 1
ATOM 680 C CA . GLU A 1 89 ? 4.012 -11.065 -5.858 1.00 96.38 89 GLU A CA 1
ATOM 681 C C . GLU A 1 89 ? 3.738 -9.913 -6.834 1.00 96.38 89 GLU A C 1
ATOM 683 O O . GLU A 1 89 ? 2.792 -9.987 -7.623 1.00 96.38 89 GLU A O 1
ATOM 688 N N . LEU A 1 90 ? 4.564 -8.859 -6.817 1.00 97.75 90 LEU A N 1
ATOM 689 C CA . LEU A 1 90 ? 4.404 -7.734 -7.740 1.00 97.75 90 LEU A CA 1
ATOM 690 C C . LEU A 1 90 ? 4.569 -8.180 -9.196 1.00 97.75 90 LEU A C 1
ATOM 692 O O . LEU A 1 90 ? 3.728 -7.865 -10.041 1.00 97.75 90 LEU A O 1
ATOM 696 N N . ARG A 1 91 ? 5.616 -8.960 -9.474 1.00 96.62 91 ARG A N 1
ATOM 697 C CA . ARG A 1 91 ? 5.877 -9.485 -10.814 1.00 96.62 91 ARG A CA 1
ATOM 698 C C . ARG A 1 91 ? 4.732 -10.356 -11.314 1.00 96.62 91 ARG A C 1
ATOM 700 O O . ARG A 1 91 ? 4.300 -10.204 -12.452 1.00 96.62 91 ARG A O 1
ATOM 707 N N . GLU A 1 92 ? 4.196 -11.236 -10.469 1.00 96.75 92 GLU A N 1
ATOM 708 C CA . GLU A 1 92 ? 3.053 -12.082 -10.822 1.00 96.75 92 GLU A CA 1
ATOM 709 C C . GLU A 1 92 ? 1.813 -11.256 -11.178 1.00 96.75 92 GLU A C 1
ATOM 711 O O . GLU A 1 92 ? 1.121 -11.568 -12.148 1.00 96.75 92 GLU A O 1
ATOM 716 N N . ARG A 1 93 ? 1.542 -10.180 -10.431 1.00 96.19 93 ARG A N 1
ATOM 717 C CA . ARG A 1 93 ? 0.425 -9.274 -10.729 1.00 96.19 93 ARG A CA 1
ATOM 718 C C . ARG A 1 93 ? 0.612 -8.577 -12.078 1.00 96.19 93 ARG A C 1
ATOM 720 O O . ARG A 1 93 ? -0.342 -8.523 -12.849 1.00 96.19 93 ARG A O 1
ATOM 727 N N . LEU A 1 94 ? 1.819 -8.094 -12.378 1.00 96.62 94 LEU A N 1
ATOM 728 C CA . LEU A 1 94 ? 2.116 -7.407 -13.639 1.00 96.62 94 LEU A CA 1
ATOM 729 C C . LEU A 1 94 ? 2.107 -8.348 -14.851 1.00 96.62 94 LEU A C 1
ATOM 731 O O . LEU A 1 94 ? 1.626 -7.951 -15.905 1.00 96.62 94 LEU A O 1
ATOM 735 N N . MET A 1 95 ? 2.545 -9.605 -14.706 1.00 95.00 95 MET A N 1
ATOM 736 C CA . MET A 1 95 ? 2.515 -10.605 -15.791 1.00 95.00 95 MET A CA 1
ATOM 737 C C . MET A 1 95 ? 1.100 -10.941 -16.286 1.00 95.00 95 MET A C 1
ATOM 739 O O . MET A 1 95 ? 0.939 -11.481 -17.377 1.00 95.00 95 MET A O 1
ATOM 743 N N . ARG A 1 96 ? 0.066 -10.657 -15.488 1.00 95.88 96 ARG A N 1
ATOM 744 C CA . ARG A 1 96 ? -1.340 -10.890 -15.861 1.00 95.88 96 ARG A CA 1
ATOM 745 C C . ARG A 1 96 ? -1.929 -9.761 -16.707 1.00 95.88 96 ARG A C 1
ATOM 747 O O . ARG A 1 96 ? -3.054 -9.898 -17.182 1.00 95.88 96 ARG A O 1
ATOM 754 N N . ILE A 1 97 ? -1.205 -8.656 -16.854 1.00 96.25 97 ILE A N 1
ATOM 755 C CA . ILE A 1 97 ? -1.645 -7.458 -17.562 1.00 96.25 97 ILE A CA 1
ATOM 756 C C . ILE A 1 97 ? -0.984 -7.457 -18.942 1.00 96.25 97 ILE A C 1
ATOM 758 O O . ILE A 1 97 ? 0.214 -7.740 -19.024 1.00 96.25 97 ILE A O 1
ATOM 762 N N . PRO A 1 98 ? -1.722 -7.145 -20.021 1.00 94.31 98 PRO A N 1
ATOM 763 C CA . PRO A 1 98 ? -1.131 -6.995 -21.346 1.00 94.31 98 PRO A CA 1
ATOM 764 C C . PRO A 1 98 ? 0.063 -6.033 -21.333 1.00 94.31 98 PRO A C 1
ATOM 766 O O . PRO A 1 98 ? 0.053 -5.011 -20.644 1.00 94.31 98 PRO A O 1
ATOM 769 N N . GLU A 1 99 ? 1.118 -6.360 -22.079 1.00 89.50 99 GLU A N 1
ATOM 770 C CA . GLU A 1 99 ? 2.346 -5.555 -22.074 1.00 89.50 99 GLU A CA 1
ATOM 771 C C . GLU A 1 99 ? 2.139 -4.141 -22.635 1.00 89.50 99 GLU A C 1
ATOM 773 O O . GLU A 1 99 ? 2.854 -3.222 -22.240 1.00 89.50 99 GLU A O 1
ATOM 778 N N . ASP A 1 100 ? 1.155 -3.971 -23.516 1.00 90.38 100 ASP A N 1
ATOM 779 C CA . ASP A 1 100 ? 0.763 -2.719 -24.155 1.00 90.38 100 ASP A CA 1
ATOM 780 C C . ASP A 1 100 ? -0.229 -1.877 -23.330 1.00 90.38 100 ASP A C 1
ATOM 782 O O . ASP A 1 100 ? -0.445 -0.707 -23.653 1.00 90.38 100 ASP A O 1
ATOM 786 N N . ASP A 1 101 ? -0.775 -2.414 -22.233 1.00 95.50 101 ASP A N 1
ATOM 787 C CA . ASP A 1 101 ? -1.677 -1.689 -21.329 1.00 95.50 101 ASP A CA 1
ATOM 788 C C . ASP A 1 101 ? -0.911 -1.016 -20.177 1.00 95.50 101 ASP A C 1
ATOM 790 O O . ASP A 1 101 ? -0.917 -1.445 -19.016 1.00 95.50 101 ASP A O 1
ATOM 794 N N . LEU A 1 102 ? -0.229 0.083 -20.507 1.00 93.38 102 LEU A N 1
ATOM 795 C CA . LEU A 1 102 ? 0.526 0.869 -19.529 1.00 93.38 102 LEU A CA 1
ATOM 796 C C . LEU A 1 102 ? -0.362 1.441 -18.416 1.00 93.38 102 LEU A C 1
ATOM 798 O O . LEU A 1 102 ? 0.077 1.568 -17.271 1.00 93.38 102 LEU A O 1
ATOM 802 N N . GLU A 1 103 ? -1.597 1.824 -18.734 1.00 95.75 103 GLU A N 1
ATOM 803 C CA . GLU A 1 103 ? -2.501 2.418 -17.754 1.00 95.75 103 GLU A CA 1
ATOM 804 C C . GLU A 1 103 ? -2.809 1.415 -16.639 1.00 95.75 103 GLU A C 1
ATOM 806 O O . GLU A 1 103 ? -2.644 1.734 -15.455 1.00 95.75 103 GLU A O 1
ATOM 811 N N . GLN A 1 104 ? -3.142 0.178 -17.010 1.00 96.81 104 GLN A N 1
ATOM 812 C CA . GLN A 1 104 ? -3.420 -0.887 -16.057 1.00 96.81 104 GLN A CA 1
ATOM 813 C C . GLN A 1 104 ? -2.167 -1.333 -15.284 1.00 96.81 104 GLN A C 1
ATOM 815 O O . GLN A 1 104 ? -2.254 -1.613 -14.082 1.00 96.81 104 GLN A O 1
ATOM 820 N N . GLN A 1 105 ? -0.989 -1.350 -15.920 1.00 96.69 105 GLN A N 1
ATOM 821 C CA . GLN A 1 105 ? 0.287 -1.616 -15.238 1.00 96.69 105 GLN A CA 1
ATOM 822 C C . GLN A 1 105 ? 0.574 -0.561 -14.159 1.00 96.69 105 GLN A C 1
ATOM 824 O O . GLN A 1 105 ? 0.879 -0.897 -13.011 1.00 96.69 105 GLN A O 1
ATOM 829 N N . MET A 1 106 ? 0.414 0.723 -14.497 1.00 96.31 106 MET A N 1
ATOM 830 C CA . MET A 1 106 ? 0.602 1.829 -13.557 1.00 96.31 106 MET A CA 1
ATOM 831 C C . MET A 1 106 ? -0.418 1.793 -12.420 1.00 96.31 106 MET A C 1
ATOM 833 O O . MET A 1 106 ? -0.060 2.046 -11.269 1.00 96.31 106 MET A O 1
ATOM 837 N N . GLU A 1 107 ? -1.674 1.459 -12.713 1.00 96.81 107 GLU A N 1
ATOM 838 C CA . GLU A 1 107 ? -2.697 1.320 -11.679 1.00 96.81 107 GLU A CA 1
ATOM 839 C C . GLU A 1 107 ? -2.400 0.154 -10.733 1.00 96.81 107 GLU A C 1
ATOM 841 O O . GLU A 1 107 ? -2.518 0.290 -9.516 1.00 96.81 107 GLU A O 1
ATOM 846 N N . THR A 1 108 ? -1.890 -0.955 -11.266 1.00 97.25 108 THR A N 1
ATOM 847 C CA . THR A 1 108 ? -1.475 -2.110 -10.463 1.00 97.25 108 THR A CA 1
ATOM 848 C C . THR A 1 108 ? -0.319 -1.772 -9.531 1.00 97.25 108 THR A C 1
ATOM 850 O O . THR A 1 108 ? -0.360 -2.153 -8.362 1.00 97.25 108 THR A O 1
ATOM 853 N N . LEU A 1 109 ? 0.672 -1.001 -9.992 1.00 97.69 109 LEU A N 1
ATOM 854 C CA . LEU A 1 109 ? 1.765 -0.507 -9.146 1.00 97.69 109 LEU A CA 1
ATOM 855 C C . LEU A 1 109 ? 1.256 0.399 -8.015 1.00 97.69 109 LEU A C 1
ATOM 857 O O . LEU A 1 109 ? 1.663 0.241 -6.861 1.00 97.69 109 LEU A O 1
ATOM 861 N N . ARG A 1 110 ? 0.340 1.331 -8.318 1.00 96.81 110 ARG A N 1
ATOM 862 C CA . ARG A 1 110 ? -0.265 2.214 -7.303 1.00 96.81 110 ARG A CA 1
ATOM 863 C C . ARG A 1 110 ? -1.057 1.417 -6.278 1.00 96.81 110 ARG A C 1
ATOM 865 O O . ARG A 1 110 ? -0.874 1.622 -5.078 1.00 96.81 110 ARG A O 1
ATOM 872 N N . HIS A 1 111 ? -1.895 0.493 -6.742 1.00 96.81 111 HIS A N 1
ATOM 873 C CA . HIS A 1 111 ? -2.668 -0.376 -5.869 1.00 96.81 111 HIS A CA 1
ATOM 874 C C . HIS A 1 111 ? -1.752 -1.233 -4.989 1.00 96.81 111 HIS A C 1
ATOM 876 O O . HIS A 1 111 ? -1.961 -1.304 -3.782 1.00 96.81 111 HIS A O 1
ATOM 882 N N . PHE A 1 112 ? -0.690 -1.812 -5.557 1.00 97.44 112 PHE A N 1
ATOM 883 C CA . PHE A 1 112 ? 0.296 -2.595 -4.815 1.00 97.44 112 PHE A CA 1
ATOM 884 C C . PHE A 1 112 ? 0.962 -1.775 -3.704 1.00 97.44 112 PHE A C 1
ATOM 886 O O . PHE A 1 112 ? 0.989 -2.213 -2.553 1.00 97.44 112 PHE A O 1
ATOM 893 N N . LYS A 1 113 ? 1.411 -0.546 -4.005 1.00 97.12 113 LYS A N 1
ATOM 894 C CA . LYS A 1 113 ? 1.957 0.374 -2.993 1.00 97.12 113 LYS A CA 1
ATOM 895 C C . LYS A 1 113 ? 0.960 0.607 -1.855 1.00 97.12 113 LYS A C 1
ATOM 897 O O . LYS A 1 113 ? 1.324 0.494 -0.685 1.00 97.12 113 LYS A O 1
ATOM 902 N N . LEU A 1 114 ? -0.284 0.950 -2.190 1.00 96.75 114 LEU A N 1
ATOM 903 C CA . LEU A 1 114 ? -1.319 1.264 -1.203 1.00 96.75 114 LEU A CA 1
ATOM 904 C C . LEU A 1 114 ? -1.655 0.046 -0.331 1.00 96.75 114 LEU A C 1
ATOM 906 O O . LEU A 1 114 ? -1.705 0.175 0.892 1.00 96.75 114 LEU A O 1
ATOM 910 N N . ALA A 1 115 ? -1.839 -1.122 -0.951 1.00 96.50 115 ALA A N 1
ATOM 911 C CA . ALA A 1 115 ? -2.169 -2.373 -0.279 1.00 96.50 115 ALA A CA 1
ATOM 912 C C . ALA A 1 115 ? -1.079 -2.781 0.717 1.00 96.50 115 ALA A C 1
ATOM 914 O O . ALA A 1 115 ? -1.361 -3.018 1.891 1.00 96.50 115 ALA A O 1
ATOM 915 N N . HIS A 1 116 ? 0.185 -2.798 0.286 1.00 97.00 116 HIS A N 1
ATOM 916 C CA . HIS A 1 116 ? 1.289 -3.155 1.175 1.00 97.00 116 HIS A CA 1
ATOM 917 C C . HIS A 1 116 ? 1.534 -2.088 2.248 1.00 97.00 116 HIS A C 1
ATOM 919 O O . HIS A 1 116 ? 1.854 -2.450 3.377 1.00 97.00 116 HIS A O 1
ATOM 925 N N . GLY A 1 117 ? 1.299 -0.804 1.955 1.00 95.94 117 GLY A N 1
ATOM 926 C CA . GLY A 1 117 ? 1.308 0.255 2.967 1.00 95.94 117 GLY A CA 1
ATOM 927 C C . GLY A 1 117 ? 0.273 0.025 4.076 1.00 95.94 117 GLY A C 1
ATOM 928 O O . GLY A 1 117 ? 0.607 0.150 5.255 1.00 95.94 117 GLY A O 1
ATOM 929 N N . LEU A 1 118 ? -0.950 -0.385 3.712 1.00 96.56 118 LEU A N 1
ATOM 930 C CA . LEU A 1 118 ? -1.984 -0.760 4.679 1.00 96.56 118 LEU A CA 1
ATOM 931 C C . LEU A 1 118 ? -1.584 -2.004 5.484 1.00 96.56 118 LEU A C 1
ATOM 933 O O . LEU A 1 118 ? -1.732 -1.998 6.702 1.00 96.56 118 LEU A O 1
ATOM 937 N N . ARG A 1 119 ? -1.049 -3.050 4.839 1.00 96.25 119 ARG A N 1
ATOM 938 C CA . ARG A 1 119 ? -0.607 -4.280 5.528 1.00 96.25 119 ARG A CA 1
ATOM 939 C C . ARG A 1 119 ? 0.453 -4.005 6.591 1.00 96.25 119 ARG A C 1
ATOM 941 O O . ARG A 1 119 ? 0.387 -4.574 7.677 1.00 96.25 119 ARG A O 1
ATOM 948 N N . VAL A 1 120 ? 1.408 -3.119 6.307 1.00 95.69 120 VAL A N 1
ATOM 949 C CA . VAL A 1 120 ? 2.440 -2.722 7.281 1.00 95.69 120 VAL A CA 1
ATOM 950 C C . VAL A 1 120 ? 1.810 -2.014 8.467 1.00 95.69 120 VAL A C 1
ATOM 952 O O . VAL A 1 120 ? 2.051 -2.425 9.596 1.00 95.69 120 VAL A O 1
ATOM 955 N N . ALA A 1 121 ? 0.958 -1.014 8.217 1.00 95.00 121 ALA A N 1
ATOM 956 C CA . ALA A 1 121 ? 0.297 -0.269 9.285 1.00 95.00 121 ALA A CA 1
ATOM 957 C C . ALA A 1 121 ? -0.598 -1.187 10.135 1.00 95.00 121 ALA A C 1
ATOM 959 O O . ALA A 1 121 ? -0.573 -1.136 11.360 1.00 95.00 121 ALA A O 1
ATOM 960 N N . ALA A 1 122 ? -1.349 -2.084 9.493 1.00 95.88 122 ALA A N 1
ATOM 961 C CA . ALA A 1 122 ? -2.186 -3.065 10.171 1.00 95.88 122 ALA A CA 1
ATOM 962 C C . ALA A 1 122 ? -1.360 -4.042 11.024 1.00 95.88 122 ALA A C 1
ATOM 964 O O . ALA A 1 122 ? -1.756 -4.366 12.141 1.00 95.88 122 ALA A O 1
ATOM 965 N N . SER A 1 123 ? -0.207 -4.489 10.524 1.00 95.44 123 SER A N 1
ATOM 966 C CA . SER A 1 123 ? 0.676 -5.423 11.235 1.00 95.44 123 SER A CA 1
ATOM 967 C C . SER A 1 123 ? 1.433 -4.771 12.387 1.00 95.44 123 SER A C 1
ATOM 969 O O . SER A 1 123 ? 1.668 -5.412 13.409 1.00 95.44 123 SER A O 1
ATOM 971 N N . GLU A 1 124 ? 1.790 -3.495 12.248 1.00 94.31 124 GLU A N 1
ATOM 972 C CA . GLU A 1 124 ? 2.335 -2.683 13.336 1.00 94.31 124 GLU A CA 1
ATOM 973 C C . GLU A 1 124 ? 1.299 -2.529 14.460 1.00 94.31 124 GLU A C 1
ATOM 975 O O . GLU A 1 124 ? 1.596 -2.828 15.615 1.00 94.31 124 GLU A O 1
ATOM 980 N N . ILE A 1 125 ? 0.057 -2.162 14.114 1.00 93.88 125 ILE A N 1
ATOM 981 C CA . ILE A 1 125 ? -1.064 -2.045 15.062 1.00 93.88 125 ILE A CA 1
ATOM 982 C C . ILE A 1 125 ? -1.344 -3.379 15.768 1.00 93.88 125 ILE A C 1
ATOM 984 O O . ILE A 1 125 ? -1.567 -3.405 16.977 1.00 93.88 125 ILE A O 1
ATOM 988 N N . ALA A 1 126 ? -1.328 -4.488 15.026 1.00 92.88 126 ALA A N 1
ATOM 989 C CA . ALA A 1 126 ? -1.562 -5.826 15.566 1.00 92.88 126 ALA A CA 1
ATOM 990 C C . ALA A 1 126 ? -0.357 -6.393 16.344 1.00 92.88 126 ALA A C 1
ATOM 992 O O . ALA A 1 126 ? -0.468 -7.457 16.954 1.00 92.88 126 ALA A O 1
ATOM 993 N N . GLY A 1 127 ? 0.803 -5.726 16.309 1.00 93.25 127 GLY A N 1
ATOM 994 C CA . GLY A 1 127 ? 2.043 -6.203 16.924 1.00 93.25 127 GLY A CA 1
ATOM 995 C C . GLY A 1 127 ? 2.673 -7.416 16.226 1.00 93.25 127 GLY A C 1
ATOM 996 O O . GLY A 1 127 ? 3.573 -8.044 16.784 1.00 93.25 127 GLY A O 1
ATOM 997 N N . THR A 1 128 ? 2.224 -7.765 15.018 1.00 94.19 128 THR A N 1
ATOM 998 C CA . THR A 1 128 ? 2.761 -8.882 14.223 1.00 94.19 128 THR A CA 1
ATOM 999 C C . THR A 1 128 ? 3.993 -8.491 13.408 1.00 94.19 128 THR A C 1
ATOM 1001 O O . THR A 1 128 ? 4.750 -9.368 12.987 1.00 94.19 128 THR A O 1
ATOM 1004 N N . LEU A 1 129 ? 4.231 -7.188 13.224 1.00 93.62 129 LEU A N 1
ATOM 1005 C CA . LEU A 1 129 ? 5.460 -6.634 12.662 1.00 93.62 129 LEU A CA 1
ATOM 1006 C C . LEU A 1 129 ? 6.121 -5.696 13.688 1.00 93.62 129 LEU A C 1
ATOM 1008 O O . LEU A 1 129 ? 5.520 -4.689 14.060 1.00 93.62 129 LEU A O 1
ATOM 1012 N N . PRO A 1 130 ? 7.357 -5.977 14.145 1.00 92.25 130 PRO A N 1
ATOM 1013 C CA . PRO A 1 130 ? 8.074 -5.072 15.037 1.00 92.25 130 PRO A CA 1
ATOM 1014 C C . PRO A 1 130 ? 8.321 -3.708 14.383 1.00 92.25 130 PRO A C 1
ATOM 1016 O O . PRO A 1 130 ? 8.720 -3.658 13.221 1.00 92.25 130 PRO A O 1
ATOM 1019 N N . LEU A 1 131 ? 8.208 -2.616 15.151 1.00 87.94 131 LEU A N 1
ATOM 1020 C CA . LEU A 1 131 ? 8.484 -1.247 14.679 1.00 87.94 131 LEU A CA 1
ATOM 1021 C C . LEU A 1 131 ? 9.843 -1.137 13.965 1.00 87.94 131 LEU A C 1
ATOM 1023 O O . LEU A 1 131 ? 9.952 -0.545 12.897 1.00 87.94 131 LEU A O 1
ATOM 1027 N N . MET A 1 132 ? 10.870 -1.799 14.506 1.00 88.00 132 MET A N 1
ATOM 1028 C CA . MET A 1 132 ? 12.224 -1.825 13.932 1.00 88.00 132 MET A CA 1
ATOM 1029 C C . MET A 1 132 ? 12.308 -2.481 12.542 1.00 88.00 132 MET A C 1
ATOM 1031 O O . MET A 1 132 ? 13.351 -2.407 11.905 1.00 88.00 132 MET A O 1
ATOM 1035 N N . LYS A 1 133 ? 11.245 -3.154 12.084 1.00 92.44 133 LYS A N 1
ATOM 1036 C CA . LYS A 1 133 ? 11.141 -3.816 10.775 1.00 92.44 133 LYS A CA 1
ATOM 1037 C C . LYS A 1 133 ? 10.219 -3.100 9.793 1.00 92.44 133 LYS A C 1
ATOM 1039 O O . LYS A 1 133 ? 10.162 -3.497 8.632 1.00 92.44 133 LYS A O 1
ATOM 1044 N N . VAL A 1 134 ? 9.542 -2.037 10.224 1.00 92.94 134 VAL A N 1
ATOM 1045 C CA . VAL A 1 134 ? 8.670 -1.231 9.360 1.00 92.94 134 VAL A CA 1
ATOM 1046 C C . VAL A 1 134 ? 9.486 -0.565 8.251 1.00 92.94 134 VAL A C 1
ATOM 1048 O O . VAL A 1 134 ? 9.156 -0.724 7.077 1.00 92.94 134 VAL A O 1
ATOM 1051 N N . SER A 1 135 ? 10.588 0.107 8.599 1.00 92.56 135 SER A N 1
ATOM 1052 C CA . SER A 1 135 ? 11.428 0.806 7.618 1.00 92.56 135 SER A CA 1
ATOM 1053 C C . SER A 1 135 ? 12.113 -0.144 6.635 1.00 92.56 135 SER A C 1
ATOM 1055 O O . SER A 1 135 ? 12.142 0.144 5.436 1.00 92.56 135 SER A O 1
ATOM 1057 N N . ASP A 1 136 ? 12.587 -1.302 7.117 1.00 92.69 136 ASP A N 1
ATOM 1058 C CA . ASP A 1 136 ? 13.141 -2.372 6.275 1.00 92.69 136 ASP A CA 1
ATOM 1059 C C . ASP A 1 136 ? 12.123 -2.768 5.197 1.00 92.69 136 ASP A C 1
ATOM 1061 O O . ASP A 1 136 ? 12.408 -2.729 4.000 1.00 92.69 136 ASP A O 1
ATOM 1065 N N . TYR A 1 137 ? 10.896 -3.082 5.619 1.00 95.06 137 TYR A N 1
ATOM 1066 C CA . TYR A 1 137 ? 9.851 -3.532 4.710 1.00 95.06 137 TYR A CA 1
ATOM 1067 C C . TYR A 1 137 ? 9.428 -2.451 3.712 1.00 95.06 137 TYR A C 1
ATOM 1069 O O . TYR A 1 137 ? 9.260 -2.731 2.525 1.00 95.06 137 TYR A O 1
ATOM 1077 N N . LEU A 1 138 ? 9.238 -1.213 4.172 1.00 94.88 138 LEU A N 1
ATOM 1078 C CA . LEU A 1 138 ? 8.862 -0.111 3.287 1.00 94.88 138 LEU A CA 1
ATOM 1079 C C . LEU A 1 138 ? 9.957 0.184 2.256 1.00 94.88 138 LEU A C 1
ATOM 1081 O O . LEU A 1 138 ? 9.645 0.555 1.123 1.00 94.88 138 LEU A O 1
ATOM 1085 N N . THR A 1 139 ? 11.219 -0.046 2.617 1.00 93.94 139 THR A N 1
ATOM 1086 C CA . THR A 1 139 ? 12.339 0.058 1.681 1.00 93.94 139 THR A CA 1
ATOM 1087 C C . THR A 1 139 ? 12.299 -1.068 0.652 1.00 93.94 139 THR A C 1
ATOM 1089 O O . THR A 1 139 ? 12.354 -0.785 -0.541 1.00 93.94 139 THR A O 1
ATOM 1092 N N . TRP A 1 140 ? 12.072 -2.319 1.067 1.00 95.31 140 TRP A N 1
ATOM 1093 C CA . TRP A 1 140 ? 11.894 -3.439 0.129 1.00 95.31 140 TRP A CA 1
ATOM 1094 C C . TRP A 1 140 ? 10.722 -3.223 -0.831 1.00 95.31 140 TRP A C 1
ATOM 1096 O O . TRP A 1 140 ? 10.816 -3.556 -2.010 1.00 95.31 140 TRP A O 1
ATOM 1106 N N . LEU A 1 141 ? 9.623 -2.633 -0.352 1.00 96.69 141 LEU A N 1
ATOM 1107 C CA . LEU A 1 141 ? 8.486 -2.260 -1.192 1.00 96.69 141 LEU A CA 1
ATOM 1108 C C . LEU A 1 141 ? 8.877 -1.216 -2.240 1.00 96.69 141 LEU A C 1
ATOM 1110 O O . LEU A 1 141 ? 8.522 -1.364 -3.410 1.00 96.69 141 LEU A O 1
ATOM 1114 N N . ALA A 1 142 ? 9.605 -0.176 -1.833 1.00 95.00 142 ALA A N 1
ATOM 1115 C CA . ALA A 1 142 ? 10.085 0.848 -2.751 1.00 95.00 142 ALA A CA 1
ATOM 1116 C C . ALA A 1 142 ? 11.039 0.255 -3.801 1.00 95.00 142 ALA A C 1
ATOM 1118 O O . ALA A 1 142 ? 10.871 0.520 -4.988 1.00 95.00 142 ALA A O 1
ATOM 1119 N N . GLU A 1 143 ? 11.988 -0.586 -3.387 1.00 94.62 143 GLU A N 1
ATOM 1120 C CA . GLU A 1 143 ? 12.932 -1.263 -4.282 1.00 94.62 143 GLU A CA 1
ATOM 1121 C C . GLU A 1 143 ? 12.221 -2.180 -5.283 1.00 94.62 143 GLU A C 1
ATOM 1123 O O . GLU A 1 143 ? 12.473 -2.079 -6.483 1.00 94.62 143 GLU A O 1
ATOM 1128 N N . ALA A 1 144 ? 11.285 -3.018 -4.824 1.00 96.62 144 ALA A N 1
ATOM 1129 C CA . ALA A 1 144 ? 10.513 -3.901 -5.697 1.00 96.62 144 ALA A CA 1
ATOM 1130 C C . ALA A 1 144 ? 9.732 -3.110 -6.759 1.00 96.62 144 ALA A C 1
ATOM 1132 O O . ALA A 1 144 ? 9.743 -3.468 -7.936 1.00 96.62 144 ALA A O 1
ATOM 1133 N N . ILE A 1 145 ? 9.102 -1.999 -6.365 1.00 97.06 145 ILE A N 1
ATOM 1134 C CA . ILE A 1 145 ? 8.397 -1.109 -7.296 1.00 97.06 145 ILE A CA 1
ATOM 1135 C C . ILE A 1 145 ? 9.376 -0.456 -8.279 1.00 97.06 145 ILE A C 1
ATOM 1137 O O . ILE A 1 145 ? 9.080 -0.393 -9.469 1.00 97.06 145 ILE A O 1
ATOM 1141 N N . LEU A 1 146 ? 10.532 0.025 -7.814 1.00 95.94 146 LEU A N 1
ATOM 1142 C CA . LEU A 1 146 ? 11.528 0.684 -8.665 1.00 95.94 146 LEU A CA 1
ATOM 1143 C C . LEU A 1 146 ? 12.095 -0.254 -9.732 1.00 95.94 146 LEU A C 1
ATOM 1145 O O . LEU A 1 146 ? 12.274 0.180 -10.868 1.00 95.94 146 LEU A O 1
ATOM 1149 N N . VAL A 1 147 ? 12.340 -1.521 -9.390 1.00 95.19 147 VAL A N 1
ATOM 1150 C CA . VAL A 1 147 ? 12.791 -2.540 -10.349 1.00 95.19 147 VAL A CA 1
ATOM 1151 C C . VAL A 1 147 ? 11.774 -2.708 -11.478 1.00 95.19 147 VAL A C 1
ATOM 1153 O O . VAL A 1 147 ? 12.138 -2.643 -12.650 1.00 95.19 147 VAL A O 1
ATOM 1156 N N . GLU A 1 148 ? 10.493 -2.858 -11.146 1.00 96.12 148 GLU A N 1
ATOM 1157 C CA . GLU A 1 148 ? 9.448 -3.064 -12.155 1.00 96.12 148 GLU A CA 1
ATOM 1158 C C . GLU A 1 148 ? 9.165 -1.782 -12.962 1.00 96.12 148 GLU A C 1
ATOM 1160 O O . GLU A 1 148 ? 8.948 -1.837 -14.172 1.00 96.12 148 GLU A O 1
ATOM 1165 N N . VAL A 1 149 ? 9.241 -0.601 -12.337 1.00 96.06 149 VAL A N 1
ATOM 1166 C CA . VAL A 1 149 ? 9.136 0.692 -13.039 1.00 96.06 149 VAL A CA 1
ATOM 1167 C C . VAL A 1 149 ? 10.293 0.895 -14.018 1.00 96.06 149 VAL A C 1
ATOM 1169 O O . VAL A 1 149 ? 10.065 1.384 -15.126 1.00 96.06 149 VAL A O 1
ATOM 1172 N N . LEU A 1 150 ? 11.518 0.517 -13.639 1.00 95.31 150 LEU A N 1
ATOM 1173 C CA . LEU A 1 150 ? 12.676 0.580 -14.530 1.00 95.31 150 LEU A CA 1
ATOM 1174 C C . LEU A 1 150 ? 12.466 -0.309 -15.756 1.00 95.31 150 LEU A C 1
ATOM 1176 O O . LEU A 1 150 ? 12.666 0.155 -16.876 1.00 95.31 150 LEU A O 1
ATOM 1180 N N . GLU A 1 151 ? 12.008 -1.543 -15.553 1.00 92.94 151 GLU A N 1
ATOM 1181 C CA . GLU A 1 151 ? 11.733 -2.483 -16.642 1.00 92.94 151 GLU A CA 1
ATOM 1182 C C . GLU A 1 151 ? 10.635 -1.963 -17.584 1.00 92.94 151 GLU A C 1
ATOM 1184 O O . GLU A 1 151 ? 10.760 -2.022 -18.808 1.00 92.94 151 GLU A O 1
ATOM 1189 N N . LEU A 1 152 ? 9.561 -1.393 -17.031 1.00 93.44 152 LEU A N 1
ATOM 1190 C CA . LEU A 1 152 ? 8.483 -0.780 -17.813 1.00 93.44 152 LEU A CA 1
ATOM 1191 C C . LEU A 1 152 ? 8.980 0.396 -18.661 1.00 93.44 152 LEU A C 1
ATOM 1193 O O . LEU A 1 152 ? 8.694 0.467 -19.860 1.00 93.44 152 LEU A O 1
ATOM 1197 N N . ALA A 1 153 ? 9.746 1.305 -18.056 1.00 93.50 153 ALA A N 1
ATOM 1198 C CA . ALA A 1 153 ? 10.310 2.454 -18.754 1.00 93.50 153 ALA A CA 1
ATOM 1199 C C . ALA A 1 153 ? 11.311 2.021 -19.836 1.00 93.50 153 ALA A C 1
ATOM 1201 O O . ALA A 1 153 ? 11.283 2.545 -20.952 1.00 93.50 153 ALA A O 1
ATOM 1202 N N . TRP A 1 154 ? 12.163 1.041 -19.526 1.00 93.62 154 TRP A N 1
ATOM 1203 C CA . TRP A 1 154 ? 13.143 0.492 -20.456 1.00 93.62 154 TRP A CA 1
ATOM 1204 C C . TRP A 1 154 ? 12.470 -0.089 -21.696 1.00 93.62 154 TRP A C 1
ATOM 1206 O O . TRP A 1 154 ? 12.802 0.315 -22.813 1.00 93.62 154 TRP A O 1
ATOM 1216 N N . ARG A 1 155 ? 11.468 -0.959 -21.519 1.00 91.31 155 ARG A N 1
ATOM 1217 C CA . ARG A 1 155 ? 10.728 -1.566 -22.635 1.00 91.31 155 ARG A CA 1
ATOM 1218 C C . ARG A 1 155 ? 10.111 -0.520 -23.560 1.00 91.31 155 ARG A C 1
ATOM 1220 O O . ARG A 1 155 ? 10.279 -0.612 -24.775 1.00 91.31 155 ARG A O 1
A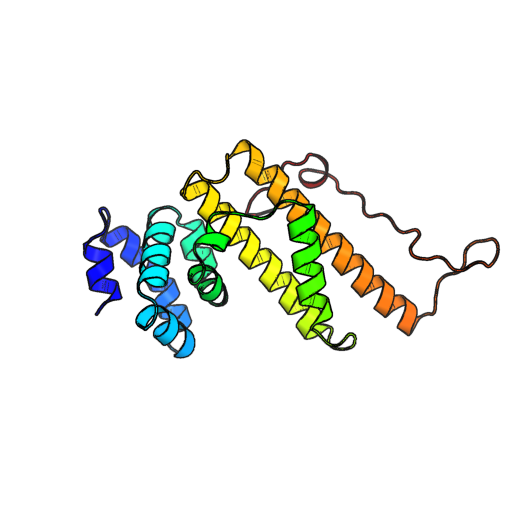TOM 1227 N N . GLN A 1 156 ? 9.473 0.510 -23.006 1.00 90.62 156 GLN A N 1
ATOM 1228 C CA . GLN A 1 156 ? 8.871 1.583 -23.807 1.00 90.62 156 GLN A CA 1
ATOM 1229 C C . GLN A 1 156 ? 9.906 2.400 -24.581 1.00 90.62 156 GLN A C 1
ATOM 1231 O O . GLN A 1 156 ? 9.709 2.710 -25.760 1.00 90.62 156 GLN A O 1
ATOM 1236 N N . LEU A 1 157 ? 11.023 2.747 -23.937 1.00 92.69 157 LEU A N 1
ATOM 1237 C CA . LEU A 1 157 ? 12.095 3.497 -24.587 1.00 92.69 157 LEU A CA 1
ATOM 1238 C C . LEU A 1 157 ? 12.742 2.677 -25.702 1.00 92.69 157 LEU A C 1
ATOM 1240 O O . LEU A 1 157 ? 12.945 3.203 -26.795 1.00 92.69 157 LEU A O 1
ATOM 1244 N N . VAL A 1 158 ? 12.986 1.387 -25.467 1.00 93.50 158 VAL A N 1
ATOM 1245 C CA . VAL A 1 158 ? 13.519 0.464 -26.474 1.00 93.50 158 VAL A CA 1
ATOM 1246 C C . VAL A 1 158 ? 12.553 0.298 -27.646 1.00 93.50 158 VAL A C 1
ATOM 1248 O O . VAL A 1 158 ? 12.988 0.324 -28.795 1.00 93.50 158 VAL A O 1
ATOM 1251 N N . GLN A 1 159 ? 11.249 0.175 -27.394 1.00 91.75 159 GLN A N 1
ATOM 1252 C CA . GLN A 1 159 ? 10.248 0.067 -28.457 1.00 91.75 159 GLN A CA 1
ATOM 1253 C C . GLN A 1 159 ? 10.225 1.318 -29.348 1.00 91.75 159 GLN A C 1
ATOM 1255 O O . GLN A 1 159 ? 10.073 1.216 -30.564 1.00 91.75 159 GLN A O 1
ATOM 1260 N N . ARG A 1 160 ? 10.392 2.502 -28.751 1.00 93.81 160 ARG A N 1
ATOM 1261 C CA . ARG A 1 160 ? 10.327 3.783 -29.463 1.00 93.81 160 ARG A CA 1
ATOM 1262 C C . ARG A 1 160 ? 11.635 4.177 -30.150 1.00 93.81 160 ARG A C 1
ATOM 1264 O O . ARG A 1 160 ? 11.596 4.807 -31.205 1.00 93.81 160 ARG A O 1
ATOM 1271 N N . HIS A 1 161 ? 12.775 3.865 -29.540 1.00 94.12 161 HIS A N 1
ATOM 1272 C CA . HIS A 1 161 ? 14.084 4.390 -29.939 1.00 94.12 161 HIS A CA 1
ATOM 1273 C C . HIS A 1 161 ? 15.095 3.308 -30.346 1.00 94.12 161 HIS A C 1
ATOM 1275 O O . HIS A 1 161 ? 16.176 3.643 -30.827 1.00 94.12 161 HIS A O 1
ATOM 1281 N N . GLY A 1 162 ? 14.746 2.028 -30.208 1.00 92.00 162 GLY A N 1
ATOM 1282 C CA . GLY A 1 162 ? 15.664 0.905 -30.382 1.00 92.00 162 GLY A CA 1
ATOM 1283 C C . GLY A 1 162 ? 16.491 0.621 -29.125 1.00 92.00 162 GLY A C 1
ATOM 1284 O O . GLY A 1 162 ? 16.517 1.404 -28.174 1.00 92.00 162 GLY A O 1
ATOM 1285 N N . ARG A 1 163 ? 17.176 -0.530 -29.108 1.00 92.62 163 ARG A N 1
ATOM 1286 C CA . ARG A 1 163 ? 18.087 -0.890 -28.011 1.00 92.62 163 ARG A CA 1
ATOM 1287 C C . ARG A 1 163 ? 19.365 -0.043 -28.090 1.00 92.62 163 ARG A C 1
ATOM 1289 O O . ARG A 1 163 ? 19.988 -0.030 -29.154 1.00 92.62 163 ARG A O 1
ATOM 1296 N N . PRO A 1 164 ? 19.786 0.625 -27.000 1.00 91.69 164 PRO A N 1
ATOM 1297 C CA . PRO A 1 164 ? 21.067 1.322 -26.971 1.00 91.69 164 PRO A CA 1
ATOM 1298 C C . PRO A 1 164 ? 22.229 0.354 -27.215 1.00 91.69 164 PRO A C 1
ATOM 1300 O O . PRO A 1 164 ? 22.167 -0.811 -26.819 1.00 91.69 164 PRO A O 1
ATOM 1303 N N . LEU A 1 165 ? 23.298 0.842 -27.842 1.00 92.56 165 LEU A N 1
ATOM 1304 C CA . LEU A 1 165 ? 24.525 0.078 -28.074 1.00 92.56 165 LEU A CA 1
ATOM 1305 C C . LEU A 1 165 ? 25.647 0.597 -27.170 1.00 92.56 165 LEU A C 1
ATOM 1307 O O . LEU A 1 165 ? 25.756 1.801 -26.928 1.00 92.56 165 LEU A O 1
ATOM 1311 N N . ARG A 1 166 ? 26.493 -0.312 -26.686 1.00 90.81 166 ARG A N 1
ATOM 1312 C CA . ARG A 1 166 ? 27.753 0.001 -26.010 1.00 90.81 166 ARG A CA 1
ATOM 1313 C C . ARG A 1 166 ? 28.784 0.517 -27.023 1.00 90.81 166 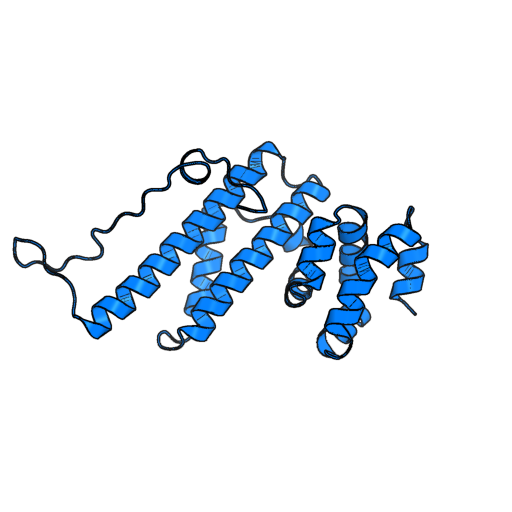ARG A C 1
ATOM 1315 O O . ARG A 1 166 ? 28.599 0.420 -28.236 1.00 90.81 166 ARG A O 1
ATOM 1322 N N . ALA A 1 167 ? 29.909 1.031 -26.522 1.00 90.62 167 ALA A N 1
ATOM 1323 C CA . ALA A 1 167 ? 30.999 1.550 -27.356 1.00 90.62 167 ALA A CA 1
ATOM 1324 C C . ALA A 1 167 ? 31.605 0.500 -28.313 1.00 90.62 167 ALA A C 1
ATOM 1326 O O . ALA A 1 167 ? 32.138 0.864 -29.356 1.00 90.62 167 ALA A O 1
ATOM 1327 N N . ASP A 1 168 ? 31.506 -0.788 -27.975 1.00 92.88 168 ASP A N 1
ATOM 1328 C CA . ASP A 1 168 ? 31.950 -1.916 -28.804 1.00 92.88 168 ASP A CA 1
ATOM 1329 C C . ASP A 1 168 ? 30.883 -2.405 -29.808 1.00 92.88 168 ASP A C 1
ATOM 1331 O O . ASP A 1 168 ? 31.108 -3.377 -30.528 1.00 92.88 168 ASP A O 1
ATOM 1335 N N . GLY A 1 169 ? 29.727 -1.736 -29.874 1.00 90.06 169 GLY A N 1
ATOM 1336 C CA . GLY A 1 169 ? 28.616 -2.076 -30.763 1.00 90.06 169 GLY A CA 1
ATOM 1337 C C . GLY A 1 169 ? 27.685 -3.175 -30.243 1.00 90.06 169 GLY A C 1
ATOM 1338 O O . GLY A 1 169 ? 26.724 -3.516 -30.933 1.00 90.06 169 GLY A O 1
ATOM 1339 N N . THR A 1 170 ? 27.916 -3.725 -29.047 1.00 91.88 170 THR A N 1
ATOM 1340 C CA . THR A 1 170 ? 27.013 -4.720 -28.444 1.00 91.88 170 THR A CA 1
ATOM 1341 C C . THR A 1 170 ? 25.769 -4.062 -27.827 1.00 91.88 170 THR A C 1
ATOM 1343 O O . THR A 1 170 ? 25.845 -2.915 -27.384 1.00 91.88 170 THR A O 1
ATOM 1346 N N . PRO A 1 171 ? 24.601 -4.734 -27.772 1.00 86.75 171 PRO A N 1
ATOM 1347 C CA . PRO A 1 171 ? 23.425 -4.188 -27.095 1.00 86.75 171 PRO A CA 1
ATOM 1348 C C . PRO A 1 171 ? 23.658 -3.957 -25.594 1.00 86.75 171 PRO A C 1
ATOM 1350 O O . PRO A 1 171 ? 24.197 -4.810 -24.889 1.00 86.75 171 PRO A O 1
ATOM 1353 N N . CYS A 1 172 ? 23.212 -2.806 -25.099 1.00 85.44 172 CYS A N 1
ATOM 1354 C CA . CYS A 1 172 ? 23.058 -2.525 -23.675 1.00 85.44 172 CYS A CA 1
ATOM 1355 C C . CYS A 1 172 ? 21.748 -3.160 -23.187 1.00 85.44 172 CYS A C 1
ATOM 1357 O O . CYS A 1 172 ? 20.729 -3.036 -23.871 1.00 85.44 172 CYS A O 1
ATOM 1359 N N . ASP A 1 173 ? 21.769 -3.855 -22.045 1.00 79.56 173 ASP A N 1
ATOM 1360 C CA . ASP A 1 173 ? 20.588 -4.550 -21.517 1.00 79.56 173 ASP A CA 1
ATOM 1361 C C . ASP A 1 173 ? 20.561 -4.574 -19.98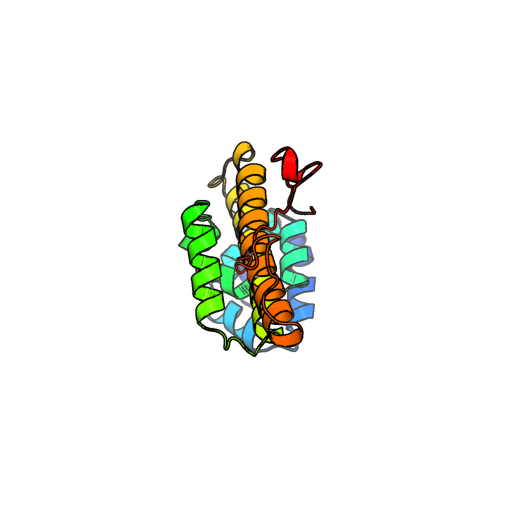6 1.00 79.56 173 ASP A C 1
ATOM 1363 O O . ASP A 1 173 ? 21.305 -5.314 -19.343 1.00 79.56 173 ASP A O 1
ATOM 1367 N N . PRO A 1 174 ? 19.683 -3.753 -19.411 1.00 76.50 174 PRO A N 1
ATOM 1368 C CA . PRO A 1 174 ? 19.974 -2.354 -19.137 1.00 76.50 174 PRO A CA 1
ATOM 1369 C C . PRO A 1 174 ? 21.216 -2.201 -18.237 1.00 76.50 174 PRO A C 1
ATOM 1371 O O . PRO A 1 174 ? 21.192 -2.563 -17.064 1.00 76.50 174 PRO A O 1
ATOM 1374 N N . ASP A 1 175 ? 22.287 -1.570 -18.732 1.00 83.25 175 ASP A N 1
ATOM 1375 C CA . ASP A 1 175 ? 23.399 -1.094 -17.885 1.00 83.25 175 ASP A CA 1
ATOM 1376 C C . ASP A 1 175 ? 23.002 0.205 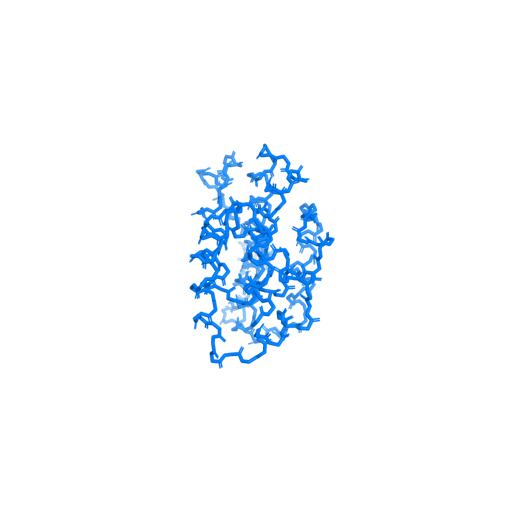-17.152 1.00 83.25 175 ASP A C 1
ATOM 1378 O O . ASP A 1 175 ? 23.673 1.236 -17.245 1.00 83.25 175 ASP A O 1
ATOM 1382 N N . PHE A 1 176 ? 21.854 0.188 -16.476 1.00 90.06 176 PHE A N 1
ATOM 1383 C CA . PHE A 1 176 ? 21.283 1.342 -15.791 1.00 90.06 176 PHE A CA 1
ATOM 1384 C C . PHE A 1 176 ? 21.194 1.076 -14.291 1.00 90.06 176 PHE A C 1
ATOM 1386 O O . PHE A 1 176 ? 20.818 -0.013 -13.865 1.00 90.06 176 PHE A O 1
ATOM 1393 N N . VAL A 1 177 ? 21.510 2.087 -13.479 1.00 92.25 177 VAL A N 1
ATOM 1394 C CA . VAL A 1 177 ? 21.455 1.988 -12.017 1.00 92.25 177 VAL A CA 1
ATOM 1395 C C . VAL A 1 177 ? 20.614 3.112 -11.427 1.00 92.25 177 VAL A C 1
ATOM 1397 O O . VAL A 1 177 ? 20.723 4.272 -11.824 1.00 92.25 177 VAL A O 1
ATOM 1400 N N . ILE A 1 178 ? 19.790 2.758 -10.443 1.00 93.12 178 ILE A N 1
ATOM 1401 C CA . ILE A 1 178 ? 19.061 3.700 -9.597 1.00 93.12 178 ILE A CA 1
ATOM 1402 C C . ILE A 1 178 ? 19.802 3.776 -8.263 1.00 93.12 178 ILE A C 1
ATOM 1404 O O . ILE A 1 178 ? 20.002 2.756 -7.609 1.00 93.12 178 ILE A O 1
ATO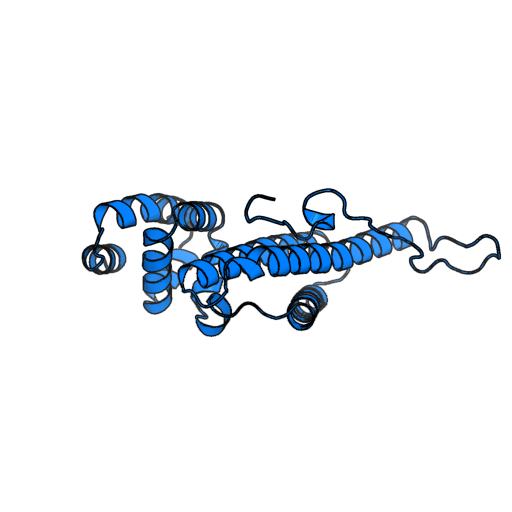M 1408 N N . VAL A 1 179 ? 20.209 4.979 -7.855 1.00 93.12 179 VAL A N 1
ATOM 1409 C CA . VAL A 1 179 ? 20.896 5.199 -6.574 1.00 93.12 179 VAL A CA 1
ATOM 1410 C C . VAL A 1 179 ? 19.947 5.900 -5.607 1.00 93.12 179 VAL A C 1
ATOM 1412 O O . VAL A 1 179 ? 19.569 7.053 -5.820 1.00 93.12 179 VAL A O 1
ATOM 1415 N N . GLY A 1 180 ? 19.558 5.200 -4.540 1.00 89.38 180 GLY A N 1
ATOM 1416 C CA . GLY A 1 180 ? 18.732 5.751 -3.468 1.00 89.38 180 GLY A CA 1
ATOM 1417 C C . GLY A 1 180 ? 19.554 6.607 -2.503 1.00 89.38 180 GLY A C 1
ATOM 1418 O O . GLY A 1 180 ? 20.492 6.118 -1.884 1.00 89.38 180 GLY A O 1
ATOM 1419 N N . TYR A 1 181 ? 19.184 7.878 -2.345 1.00 89.25 181 TYR A N 1
ATOM 1420 C CA . TYR A 1 181 ? 19.756 8.792 -1.346 1.00 89.25 181 TYR A CA 1
ATOM 1421 C C . TYR A 1 181 ? 18.761 9.062 -0.205 1.00 89.25 181 TYR A C 1
ATOM 1423 O O . TYR A 1 181 ? 17.574 8.740 -0.296 1.00 89.25 181 TYR A O 1
ATOM 1431 N N . GLY A 1 182 ? 19.237 9.680 0.880 1.00 89.00 182 GLY A N 1
ATOM 1432 C CA . GLY A 1 182 ? 18.398 10.067 2.018 1.00 89.00 182 GLY A CA 1
ATOM 1433 C C . GLY A 1 182 ? 17.791 8.856 2.728 1.00 89.00 182 GLY A C 1
ATOM 1434 O O . GLY A 1 182 ? 18.472 7.853 2.917 1.00 89.00 182 GLY A O 1
ATOM 1435 N N . LYS A 1 183 ? 16.505 8.933 3.093 1.00 84.06 183 LYS A N 1
ATOM 1436 C CA . LYS A 1 183 ? 15.811 7.867 3.839 1.00 84.06 183 LYS A CA 1
ATOM 1437 C C . LYS A 1 183 ? 15.798 6.522 3.115 1.00 84.06 183 LYS A C 1
ATOM 1439 O O . LYS A 1 183 ? 15.917 5.500 3.772 1.00 84.06 183 LYS A O 1
ATOM 1444 N N . VAL A 1 184 ? 15.686 6.519 1.782 1.00 77.94 184 VAL A N 1
ATOM 1445 C CA . VAL A 1 184 ? 15.768 5.280 0.984 1.00 77.94 184 VAL A CA 1
ATOM 1446 C C . VAL A 1 184 ? 17.146 4.650 1.153 1.00 77.94 184 VAL A C 1
ATOM 1448 O O . VAL A 1 184 ? 17.251 3.489 1.523 1.00 77.94 184 VAL A O 1
ATOM 1451 N N . GLY A 1 185 ? 18.205 5.438 0.937 1.00 76.50 185 GLY A N 1
ATOM 1452 C CA . GLY A 1 185 ? 19.586 4.957 1.046 1.00 76.50 185 GLY A CA 1
ATOM 1453 C C . GLY A 1 185 ? 20.007 4.594 2.473 1.00 76.50 185 GLY A C 1
ATOM 1454 O O . GLY A 1 185 ? 20.927 3.804 2.653 1.00 76.50 185 GLY A O 1
ATOM 1455 N N . GLY A 1 186 ? 19.339 5.163 3.481 1.00 81.06 186 GLY A N 1
ATOM 1456 C CA . GLY A 1 186 ? 19.561 4.879 4.899 1.00 81.06 186 GLY A CA 1
ATOM 1457 C C . GLY A 1 186 ? 18.691 3.764 5.487 1.00 81.06 186 GLY A C 1
ATOM 1458 O O . GLY A 1 186 ? 18.861 3.462 6.662 1.00 81.06 186 GLY A O 1
ATOM 1459 N N . LEU A 1 187 ? 17.779 3.158 4.711 1.00 78.75 187 LEU A N 1
ATOM 1460 C CA . LEU A 1 187 ? 16.777 2.192 5.201 1.00 78.75 187 LEU A CA 1
ATOM 1461 C C . LEU A 1 187 ? 15.834 2.774 6.279 1.00 78.75 187 LEU A C 1
ATOM 1463 O O . LEU A 1 187 ? 15.371 2.077 7.179 1.00 78.75 187 LEU A O 1
ATOM 1467 N N . GLU A 1 188 ? 15.522 4.067 6.185 1.00 82.50 188 GLU A N 1
ATOM 1468 C CA . GLU A 1 188 ? 14.695 4.822 7.142 1.00 82.50 188 GLU A CA 1
ATOM 1469 C C . GLU A 1 188 ? 13.337 5.230 6.541 1.00 82.50 188 GLU A C 1
ATOM 1471 O O . GLU A 1 188 ? 12.774 6.283 6.860 1.00 82.50 188 GLU A O 1
ATOM 1476 N N . PHE A 1 189 ? 12.819 4.438 5.599 1.00 79.38 189 PHE A N 1
ATOM 1477 C CA . PHE A 1 189 ? 11.573 4.754 4.906 1.00 79.38 189 PHE A CA 1
ATOM 1478 C C . PHE A 1 189 ? 10.373 4.718 5.868 1.00 79.38 189 PHE A C 1
ATOM 1480 O O . PHE A 1 189 ? 10.216 3.777 6.638 1.00 79.38 189 PHE A O 1
ATOM 1487 N N . GLY A 1 190 ? 9.517 5.743 5.833 1.00 82.25 190 GLY A N 1
ATOM 1488 C CA . GLY A 1 190 ? 8.313 5.826 6.673 1.00 82.25 190 GLY A CA 1
ATOM 1489 C C . GLY A 1 190 ? 7.023 5.804 5.853 1.00 82.25 190 GLY A C 1
ATOM 1490 O O . GLY A 1 190 ? 7.052 6.015 4.644 1.00 82.25 190 GLY A O 1
ATOM 1491 N N . HIS A 1 191 ? 5.872 5.616 6.507 1.00 80.38 191 HIS A N 1
ATOM 1492 C CA . HIS A 1 191 ? 4.562 5.486 5.842 1.00 80.38 191 HIS A CA 1
ATOM 1493 C C . HIS A 1 191 ? 4.189 6.643 4.897 1.00 80.38 191 HIS A C 1
ATOM 1495 O O . HIS A 1 191 ? 3.518 6.422 3.892 1.00 80.38 191 HIS A O 1
ATOM 1501 N N . GLY A 1 192 ? 4.618 7.869 5.210 1.00 73.56 192 GLY A N 1
ATOM 1502 C CA . GLY A 1 192 ? 4.378 9.062 4.388 1.00 73.56 192 GLY A CA 1
ATOM 1503 C C . GLY A 1 192 ? 5.525 9.440 3.446 1.00 73.56 192 GLY A C 1
ATOM 1504 O O . GLY A 1 192 ? 5.518 10.558 2.936 1.00 73.56 192 GLY A O 1
ATOM 1505 N N . SER A 1 193 ? 6.536 8.574 3.294 1.00 65.88 193 SER A N 1
ATOM 1506 C CA . SER A 1 193 ? 7.703 8.822 2.430 1.00 65.88 193 SER A CA 1
ATOM 1507 C C . SER A 1 193 ? 7.461 8.437 0.967 1.00 65.88 193 SER A C 1
ATOM 1509 O O . SER A 1 193 ? 6.536 7.641 0.660 1.00 65.88 193 SER A O 1
#

Secondary structure (DSSP, 8-state):
-HHHHHHHTSSSHHHHHHHHHHHHHHHTT-HHHHHHHHH-HHHHHHHHHHHHH-HHHHHHHHH-GGGGGGGG-HHHHSSPPPHHHHHHHHHHHHHTS-TT-HHHHHHHHHHHHHHHHHHHHHHHHTTSS-GGGHHHHHHHHHHHHHHHHHHHHHHHHHHHH---B-TTSPBPS--------HHHHTT---TT-

InterPro domains:
  IPR005190 Glutamate-ammonia ligase adenylyltransferase, repeated domain [PF03710] (45-193)
  IPR023057 Bifunctional glutamine synthetase adenylyltransferase/adenylyl-removing enzyme [PTHR30621] (1-193)
  IPR043519 Nucleotidyltransferase superfamily [G3DSA:3.30.460.10] (54-193)
  IPR043519 Nucleotidyltransferase superfamily [SSF81301] (17-193)

Sequence (193 aa):
PRLLAMTVENPQPDLVLERVLPLVEAVARRSAYLVLLTENPGALERLLTLCAASPMVAEQIARFPILLDELLNEGRLFRPPQAAELAAELRERLMRIPEDDLEQQMETLRHFKLAHGLRVAASEIAGTLPLMKVSDYLTWLAEAILVEVLELAWRQLVQRHGRPLRADGTPCDPDFVIVGYGKVGGLEFGHGS

Organism: NCBI:txid1852029